Protein AF-A0A6A2XRM3-F1 (afdb_monomer_lite)

Foldseek 3Di:
DCVLVPDQLADADEDLDDQDVVHPVVCVVVCVSHVNYYYPPRVDPPVVCVVCVVPPVSSSVVVLVVQLPDQEAEDADCDPSLLQSLLSCLVPPHRWYAYQPCVQVVVLVVCVVVDDPNVSSVSRVVSRVLRGSDNPSADPDPDPRNNPPPPDPPPPPDPDDPDDDDDDDDPPPVVVVVVVVVVPDDPVPCPPVNCVVVPVVPPDDDDDDDDDDDDDDDDDDDDDDD

Sequence (226 aa):
MLRALGFGSDVHIYVASGEVHGGEESLAPLKALFPNFHSKHTFATNEELAQFSSFSGRMAALDYIVCDESDIFVTNNNGNMARMLAGRGRYFGHKPTIRPNAKKLHKLFMDRNNTTREEFSSNVRTYQIGFTGNRDEAMPGKDEFHENPDCCLCQTEGVETIRNQTSVDHEKKNRMDALQMSYEYDPDWLDVDYLDSIGVYKDLPYRESSMLTKQEQAELEVFSID

pLDDT: mean 70.82, std 26.22, range [23.56, 96.62]

Secondary structure (DSSP, 8-state):
-HHHHT--TTS-EE---SSPTTHHHHHHHHHHH-S-EE-HHHHS-HHHHTTTTT-HHHHHHHHHHHHHHSS-EE-SS--HHHHHHHHHHHHTT---EE---HHHHHHHHHTGGGS-HHHHHHHHHHHTTTSS--TT-------SS-SS--S-TT--S----------SSSTTTHHHHHHHHHTTS-STTS-HHHHHHTTGGGS-----------------------

InterPro domains:
  IPR019378 GDP-fucose protein O-fucosyltransferase [PF10250] (1-91)

Radius of gyration: 23.54 Å; chains: 1; bounding box: 75×56×57 Å

Structure (mmCIF, N/CA/C/O backbone):
data_AF-A0A6A2XRM3-F1
#
_entry.id   AF-A0A6A2XRM3-F1
#
loop_
_atom_site.group_PDB
_atom_site.id
_atom_site.type_symbol
_atom_site.label_atom_id
_atom_site.label_alt_id
_atom_site.label_comp_id
_atom_site.label_asym_id
_atom_site.label_entity_id
_atom_site.label_seq_id
_atom_site.pdbx_PDB_ins_code
_atom_site.Cartn_x
_atom_site.Cartn_y
_atom_site.Cartn_z
_atom_site.occupancy
_atom_site.B_iso_or_equiv
_atom_site.auth_seq_id
_atom_site.auth_comp_id
_atom_site.auth_asym_id
_atom_site.auth_atom_id
_atom_site.pdbx_PDB_model_num
ATOM 1 N N . MET A 1 1 ? -3.127 0.037 12.244 1.00 92.38 1 MET A N 1
ATOM 2 C CA . MET A 1 1 ? -4.239 0.112 11.269 1.00 92.38 1 MET A CA 1
ATOM 3 C C . MET A 1 1 ? -4.511 -1.237 10.611 1.00 92.38 1 MET A C 1
ATOM 5 O O . MET A 1 1 ? -5.567 -1.783 10.873 1.00 92.38 1 MET A O 1
ATOM 9 N N . LEU A 1 2 ? -3.587 -1.814 9.831 1.00 94.56 2 LEU A N 1
ATOM 10 C CA . LEU A 1 2 ? -3.830 -3.064 9.083 1.00 94.56 2 LEU A CA 1
ATOM 11 C C . LEU A 1 2 ? -4.386 -4.209 9.957 1.00 94.56 2 LEU A C 1
ATOM 13 O O . LEU A 1 2 ? -5.428 -4.780 9.658 1.00 94.56 2 LEU A O 1
ATOM 17 N N . ARG A 1 3 ? -3.790 -4.454 11.130 1.00 94.31 3 ARG A N 1
ATOM 18 C CA . ARG A 1 3 ? -4.312 -5.434 12.105 1.00 94.31 3 ARG A CA 1
ATOM 19 C C . ARG A 1 3 ? -5.756 -5.160 12.558 1.00 94.31 3 ARG A C 1
ATOM 21 O O . ARG A 1 3 ? -6.508 -6.095 12.798 1.00 94.31 3 ARG A O 1
ATOM 28 N N . ALA A 1 4 ? -6.150 -3.892 12.675 1.00 94.19 4 ALA A N 1
ATOM 29 C CA . ALA A 1 4 ? -7.512 -3.495 13.045 1.00 94.19 4 ALA A CA 1
ATOM 30 C C . ALA A 1 4 ? -8.513 -3.683 11.890 1.00 94.19 4 ALA A C 1
ATOM 32 O O . ALA A 1 4 ? -9.670 -4.039 12.131 1.00 94.19 4 ALA A O 1
ATOM 33 N N . LEU A 1 5 ? -8.054 -3.518 10.644 1.00 94.44 5 LEU A N 1
ATOM 34 C CA . LEU A 1 5 ? -8.824 -3.840 9.437 1.00 94.44 5 LEU A CA 1
ATOM 35 C C . LEU A 1 5 ? -9.014 -5.353 9.238 1.00 94.44 5 LEU A C 1
ATOM 37 O O . LEU A 1 5 ? -9.883 -5.750 8.476 1.00 94.44 5 LEU A O 1
ATOM 41 N N . GLY A 1 6 ? -8.270 -6.189 9.970 1.00 94.56 6 GLY A N 1
ATOM 42 C CA . GLY A 1 6 ? -8.449 -7.644 9.990 1.00 94.56 6 GLY A CA 1
ATOM 43 C C . GLY A 1 6 ? -7.313 -8.436 9.347 1.00 94.56 6 GLY A C 1
ATOM 44 O O . GLY A 1 6 ? -7.384 -9.659 9.330 1.00 94.56 6 GLY A O 1
ATOM 45 N N . PHE A 1 7 ? -6.252 -7.777 8.871 1.00 95.50 7 PHE A N 1
ATOM 46 C CA . PHE A 1 7 ? -5.114 -8.469 8.264 1.00 95.50 7 PHE A CA 1
ATOM 47 C C . PHE A 1 7 ? -4.371 -9.354 9.275 1.00 95.50 7 PHE A C 1
ATOM 49 O O . PHE A 1 7 ? -3.957 -8.897 10.351 1.00 95.50 7 PHE A O 1
ATOM 56 N N . GLY A 1 8 ? -4.204 -10.627 8.910 1.00 95.69 8 GLY A N 1
ATOM 57 C CA . GLY A 1 8 ? -3.416 -11.626 9.629 1.00 95.69 8 GLY A CA 1
ATOM 58 C C . GLY A 1 8 ? -1.916 -11.318 9.606 1.00 95.69 8 GLY A C 1
ATOM 59 O O . GLY A 1 8 ? -1.461 -10.488 8.828 1.00 95.69 8 GLY A O 1
ATOM 60 N N . SER A 1 9 ? -1.141 -11.936 10.496 1.00 95.44 9 SER A N 1
ATOM 61 C CA . SER A 1 9 ? 0.327 -11.780 10.512 1.00 95.44 9 SER A CA 1
ATOM 62 C C . SER A 1 9 ? 1.013 -12.602 9.415 1.00 95.44 9 SER A C 1
ATOM 64 O O . SER A 1 9 ? 2.173 -12.378 9.106 1.00 95.44 9 SER A O 1
ATOM 66 N N . ASP A 1 10 ? 0.293 -13.564 8.850 1.00 96.19 10 ASP A N 1
ATOM 67 C CA . ASP A 1 10 ? 0.678 -14.413 7.725 1.00 96.19 10 ASP A CA 1
ATOM 68 C C . ASP A 1 10 ? 0.689 -13.670 6.378 1.00 96.19 10 ASP A C 1
ATOM 70 O O . ASP A 1 10 ? 1.323 -14.129 5.430 1.00 96.19 10 ASP A O 1
ATOM 74 N N . VAL A 1 11 ? 0.056 -12.495 6.305 1.00 96.62 11 VAL A N 1
ATOM 75 C CA . VAL A 1 11 ? 0.031 -11.653 5.103 1.00 96.62 11 VAL A CA 1
ATOM 76 C C . VAL A 1 11 ? 1.443 -11.231 4.700 1.00 96.62 11 VAL A C 1
ATOM 78 O O . VAL A 1 11 ? 2.239 -10.789 5.529 1.00 96.62 11 VAL A O 1
ATOM 81 N N . HIS A 1 12 ? 1.721 -11.315 3.400 1.00 96.38 12 HIS A N 1
ATOM 82 C CA . HIS A 1 12 ? 2.941 -10.794 2.801 1.00 96.38 12 HIS A CA 1
ATOM 83 C C . HIS A 1 12 ? 2.801 -9.291 2.556 1.00 96.38 12 HIS A C 1
ATOM 85 O O . HIS A 1 12 ? 1.872 -8.851 1.881 1.00 96.38 12 HIS A O 1
ATOM 91 N N . ILE A 1 13 ? 3.727 -8.499 3.092 1.00 96.06 13 ILE A N 1
ATOM 92 C CA . ILE A 1 13 ? 3.793 -7.056 2.851 1.00 96.06 13 ILE A CA 1
ATOM 93 C C . ILE A 1 13 ? 4.967 -6.774 1.929 1.00 96.06 13 ILE A C 1
ATOM 95 O O . ILE A 1 13 ? 6.107 -7.055 2.284 1.00 96.06 13 ILE A O 1
ATOM 99 N N . TYR A 1 14 ? 4.689 -6.167 0.780 1.00 95.94 14 TYR A N 1
ATOM 100 C CA . TYR A 1 14 ? 5.701 -5.545 -0.062 1.00 95.94 14 TYR A CA 1
ATOM 101 C C . TYR A 1 14 ? 5.700 -4.033 0.155 1.00 95.94 14 TYR A C 1
ATOM 103 O O . TYR A 1 14 ? 4.643 -3.402 0.104 1.00 95.94 14 TYR A O 1
ATOM 111 N N . VAL A 1 15 ? 6.873 -3.440 0.376 1.00 94.19 15 VAL A N 1
ATOM 112 C CA . VAL A 1 15 ? 7.017 -1.985 0.494 1.00 94.19 15 VAL A CA 1
ATOM 113 C C . VAL A 1 15 ? 7.655 -1.409 -0.763 1.00 94.19 15 VAL A C 1
ATOM 115 O O . VAL A 1 15 ? 8.867 -1.480 -0.964 1.00 94.19 15 VAL A O 1
ATOM 118 N N . ALA A 1 16 ? 6.805 -0.780 -1.573 1.00 93.50 16 ALA A N 1
ATOM 119 C CA . ALA A 1 16 ? 7.186 0.091 -2.675 1.00 93.50 16 ALA A CA 1
ATOM 120 C C . ALA A 1 16 ? 7.599 1.462 -2.124 1.00 93.50 16 ALA A C 1
ATOM 122 O O . ALA A 1 16 ? 6.769 2.349 -1.929 1.00 93.50 16 ALA A O 1
ATOM 123 N N . SER A 1 17 ? 8.883 1.630 -1.823 1.00 87.62 17 SER A N 1
ATOM 124 C CA . SER A 1 17 ? 9.429 2.899 -1.341 1.00 87.62 17 SER A CA 1
ATOM 125 C C . SER A 1 17 ? 10.790 3.179 -1.966 1.00 87.62 17 SER A C 1
ATOM 127 O O . SER A 1 17 ? 11.533 2.265 -2.339 1.00 87.62 17 SER A O 1
ATOM 129 N N . GLY A 1 18 ? 11.128 4.465 -2.058 1.00 84.06 18 GLY A N 1
ATOM 130 C CA . GLY A 1 18 ? 12.523 4.894 -2.099 1.00 84.06 18 GLY A CA 1
ATOM 131 C C . GLY A 1 18 ? 13.185 4.689 -0.735 1.00 84.06 18 GLY A C 1
ATOM 132 O O . GLY A 1 18 ? 12.774 3.828 0.048 1.00 84.06 18 GLY A O 1
ATOM 133 N N . GLU A 1 19 ? 14.178 5.514 -0.424 1.00 81.50 19 GLU A N 1
ATOM 134 C CA . GLU A 1 19 ? 14.776 5.525 0.908 1.00 81.50 19 GLU A CA 1
ATOM 135 C C . GLU A 1 19 ? 13.709 5.837 1.968 1.00 81.50 19 GLU A C 1
ATOM 137 O O . GLU A 1 19 ? 12.983 6.831 1.885 1.00 81.50 19 GLU A O 1
ATOM 142 N N . VAL A 1 20 ? 13.557 4.932 2.933 1.00 83.88 20 VAL A N 1
ATOM 143 C CA . VAL A 1 20 ? 12.524 5.047 3.961 1.00 83.88 20 VAL A CA 1
ATOM 144 C C . VAL A 1 20 ? 12.995 6.039 5.013 1.00 83.88 20 VAL A C 1
ATOM 146 O O . VAL A 1 20 ? 14.073 5.890 5.587 1.00 83.88 20 VAL A O 1
ATOM 149 N N . HIS A 1 21 ? 12.171 7.045 5.300 1.00 78.19 21 HIS A N 1
ATOM 150 C CA . HIS A 1 21 ? 12.473 8.011 6.349 1.00 78.19 21 HIS A CA 1
ATOM 151 C C . HIS A 1 21 ? 12.607 7.313 7.715 1.00 78.19 21 HIS A C 1
ATOM 153 O O . HIS A 1 21 ? 11.746 6.523 8.112 1.00 78.19 21 HIS A O 1
ATOM 159 N N . GLY A 1 22 ? 13.700 7.588 8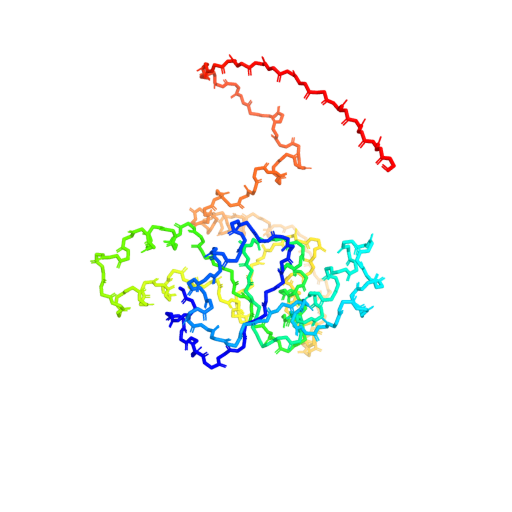.431 1.00 82.69 22 GLY A N 1
ATOM 160 C CA . GLY A 1 22 ? 14.042 6.891 9.679 1.00 82.69 22 GLY A CA 1
ATOM 161 C C . GLY A 1 22 ? 14.581 5.465 9.489 1.00 82.69 22 GLY A C 1
ATOM 162 O O . GLY A 1 22 ? 14.779 4.757 10.473 1.00 82.69 22 GLY A O 1
ATOM 163 N N . GLY A 1 23 ? 14.827 5.047 8.243 1.00 87.94 23 GLY A N 1
ATOM 164 C CA . GLY A 1 23 ? 15.491 3.794 7.901 1.00 87.94 23 GLY A CA 1
ATOM 165 C C . GLY A 1 23 ? 14.774 2.541 8.405 1.00 87.94 23 GLY A C 1
ATOM 166 O O . GLY A 1 23 ? 13.550 2.454 8.453 1.00 87.94 23 GLY A O 1
ATOM 167 N N . GLU A 1 24 ? 15.565 1.541 8.775 1.00 85.81 24 GLU A N 1
ATOM 168 C CA . GLU A 1 24 ? 15.076 0.240 9.242 1.00 85.81 24 GLU A CA 1
ATOM 169 C C . GLU A 1 24 ? 14.359 0.309 10.600 1.00 85.81 24 GLU A C 1
ATOM 171 O O . GLU A 1 24 ? 13.423 -0.454 10.853 1.00 85.81 24 GLU A O 1
ATOM 176 N N . GLU A 1 25 ? 14.741 1.254 11.463 1.00 89.06 25 GLU A N 1
ATOM 177 C CA . GLU A 1 25 ? 14.138 1.413 12.790 1.00 89.06 25 GLU A CA 1
ATOM 178 C C . GLU A 1 25 ? 12.678 1.866 12.709 1.00 89.06 25 GLU A C 1
ATOM 180 O O . GLU A 1 25 ? 11.834 1.369 13.459 1.00 89.06 25 GLU A O 1
ATOM 185 N N . SER A 1 26 ? 12.347 2.747 11.758 1.00 89.00 26 SER A N 1
ATOM 186 C CA . SER A 1 26 ? 10.967 3.212 11.570 1.00 89.00 26 SER A CA 1
ATOM 187 C C . SER A 1 26 ? 10.033 2.093 11.090 1.00 89.00 26 SER A C 1
ATOM 189 O O . SER A 1 26 ? 8.836 2.106 11.390 1.00 89.00 26 SER A O 1
ATOM 191 N N . LEU A 1 27 ? 10.580 1.077 10.413 1.00 89.75 27 LEU A N 1
ATOM 192 C CA . LEU A 1 27 ? 9.846 -0.099 9.945 1.00 89.75 27 LEU A CA 1
ATOM 193 C C . LEU A 1 27 ? 9.797 -1.244 10.960 1.00 89.75 27 LEU A C 1
ATOM 195 O O . LEU A 1 27 ? 8.979 -2.154 10.797 1.00 89.75 27 LEU A O 1
ATOM 199 N N . ALA A 1 28 ? 10.612 -1.215 12.017 1.00 92.31 28 ALA A N 1
ATOM 200 C CA . ALA A 1 28 ? 10.678 -2.296 12.998 1.00 92.31 28 ALA A CA 1
ATOM 201 C C . ALA A 1 28 ? 9.306 -2.657 13.615 1.00 92.31 28 ALA A C 1
ATOM 203 O O . ALA A 1 28 ? 8.979 -3.848 13.661 1.00 92.31 28 ALA A O 1
ATOM 204 N N . PRO A 1 29 ? 8.433 -1.696 14.000 1.00 92.19 29 PRO A N 1
ATOM 205 C CA . PRO A 1 29 ? 7.097 -2.023 14.504 1.00 92.19 29 PRO A CA 1
ATOM 206 C C . PRO A 1 29 ? 6.204 -2.709 13.463 1.00 92.19 29 PRO A C 1
ATOM 208 O O . PRO A 1 29 ? 5.366 -3.539 13.815 1.00 92.19 29 PRO A O 1
ATOM 211 N N . LEU A 1 30 ? 6.372 -2.373 12.180 1.00 91.81 30 LEU A N 1
ATOM 212 C CA . LEU A 1 30 ? 5.610 -2.981 11.092 1.00 91.81 30 LEU A CA 1
ATOM 213 C C . LEU A 1 30 ? 6.074 -4.424 10.846 1.00 91.81 30 LEU A C 1
ATOM 215 O O . LEU A 1 30 ? 5.234 -5.322 10.798 1.00 91.81 30 LEU A O 1
ATOM 219 N N . LYS A 1 31 ? 7.392 -4.658 10.795 1.00 93.88 31 LYS A N 1
ATOM 220 C CA . LYS A 1 31 ? 7.993 -5.998 10.656 1.00 93.88 31 LYS A CA 1
ATOM 221 C C . LYS A 1 31 ? 7.650 -6.919 11.830 1.00 93.88 31 LYS A C 1
ATOM 223 O O . LYS A 1 31 ? 7.395 -8.101 11.630 1.00 93.88 31 LYS A O 1
ATOM 228 N N . ALA A 1 32 ? 7.571 -6.378 13.047 1.00 95.56 32 ALA A N 1
ATOM 229 C CA . ALA A 1 32 ? 7.160 -7.142 14.226 1.00 95.56 32 ALA A CA 1
ATOM 230 C C . ALA A 1 32 ? 5.706 -7.645 14.139 1.00 95.56 32 ALA A C 1
ATOM 232 O O . ALA A 1 32 ? 5.378 -8.696 14.687 1.00 95.56 32 ALA A O 1
ATOM 233 N N . LEU A 1 33 ? 4.824 -6.903 13.459 1.00 94.62 33 LEU A N 1
ATOM 234 C CA . LEU A 1 33 ? 3.424 -7.293 13.258 1.00 94.62 33 LEU A CA 1
ATOM 235 C C . LEU A 1 33 ? 3.222 -8.201 12.036 1.00 94.62 33 LEU A C 1
ATOM 237 O O . LEU A 1 33 ? 2.273 -8.989 12.030 1.00 94.62 33 LEU A O 1
ATOM 241 N N . PHE A 1 34 ? 4.085 -8.074 11.026 1.00 96.31 34 PHE A N 1
ATOM 242 C CA . PHE A 1 34 ? 4.022 -8.789 9.752 1.00 96.31 34 PHE A CA 1
ATOM 243 C C . PHE A 1 34 ? 5.424 -9.300 9.378 1.00 96.31 34 PHE A C 1
ATOM 245 O O . PHE A 1 34 ? 6.181 -8.580 8.724 1.00 96.31 34 PHE A O 1
ATOM 252 N N . PRO A 1 35 ? 5.797 -10.524 9.797 1.00 95.25 35 PRO A N 1
ATOM 253 C CA . PRO A 1 35 ? 7.131 -11.078 9.555 1.00 95.25 35 PRO A CA 1
ATOM 254 C C . PRO A 1 35 ? 7.440 -11.328 8.072 1.00 95.25 35 PRO A C 1
ATOM 256 O O . PRO A 1 35 ? 8.603 -11.286 7.679 1.00 95.25 35 PRO A O 1
ATOM 259 N N . ASN A 1 36 ? 6.420 -11.555 7.238 1.00 96.06 36 ASN A N 1
ATOM 260 C CA . ASN A 1 36 ? 6.567 -11.741 5.792 1.00 96.06 36 ASN A CA 1
ATOM 261 C C . ASN A 1 36 ? 6.715 -10.384 5.082 1.00 96.06 36 ASN A C 1
ATOM 263 O O . ASN A 1 36 ? 5.839 -9.965 4.327 1.00 96.06 36 ASN A O 1
ATOM 267 N N . PHE A 1 37 ? 7.812 -9.684 5.359 1.00 94.12 37 PHE A N 1
ATOM 268 C CA . PHE A 1 37 ? 8.069 -8.328 4.881 1.00 94.12 37 PHE A CA 1
ATOM 269 C C . PHE A 1 37 ? 9.115 -8.310 3.764 1.00 94.12 37 PHE A C 1
ATOM 271 O O . PHE A 1 37 ? 10.232 -8.791 3.948 1.00 94.12 37 PHE A O 1
ATOM 278 N N . HIS A 1 38 ? 8.772 -7.691 2.637 1.00 94.88 38 HIS A N 1
ATOM 279 C CA . HIS A 1 38 ? 9.551 -7.712 1.403 1.00 94.88 38 HIS A CA 1
ATOM 280 C C . HIS A 1 38 ? 9.745 -6.308 0.825 1.00 94.88 38 HIS A C 1
ATOM 282 O O . HIS A 1 38 ? 8.919 -5.410 0.999 1.00 94.88 38 HIS A O 1
ATOM 288 N N . SER A 1 39 ? 10.833 -6.133 0.086 1.00 93.50 39 SER A N 1
ATOM 289 C CA . SER A 1 39 ? 11.115 -4.975 -0.761 1.00 93.50 39 SER A CA 1
ATOM 290 C C . SER A 1 39 ? 11.796 -5.445 -2.048 1.00 93.50 39 SER A C 1
ATOM 292 O O . SER A 1 39 ? 12.181 -6.609 -2.172 1.00 93.50 39 SER A O 1
ATOM 294 N N . LYS A 1 40 ? 11.992 -4.554 -3.024 1.00 92.88 40 LYS A N 1
ATOM 295 C CA . LYS A 1 40 ? 12.744 -4.897 -4.247 1.00 92.88 40 LYS A CA 1
ATOM 296 C C . LYS A 1 40 ? 14.124 -5.492 -3.961 1.00 92.88 40 LYS A C 1
ATOM 298 O O . LYS A 1 40 ? 14.544 -6.399 -4.666 1.00 92.88 40 LYS A O 1
ATOM 303 N N . HIS A 1 41 ? 14.781 -5.050 -2.888 1.00 91.00 41 HIS A N 1
ATOM 304 C CA . HIS A 1 41 ? 16.095 -5.548 -2.473 1.00 91.00 41 HIS A CA 1
ATOM 305 C C . HIS A 1 41 ? 16.053 -6.934 -1.816 1.00 91.00 41 HIS A C 1
ATOM 307 O O . HIS A 1 41 ? 17.090 -7.578 -1.709 1.00 91.00 41 HIS A O 1
ATOM 313 N N . THR A 1 42 ? 14.885 -7.399 -1.357 1.00 91.25 42 THR A N 1
ATOM 314 C CA . THR A 1 42 ? 14.728 -8.769 -0.844 1.00 91.25 42 THR A CA 1
ATOM 315 C C . THR A 1 42 ? 14.261 -9.743 -1.923 1.00 91.25 42 THR A C 1
ATOM 317 O O . THR A 1 42 ? 14.482 -10.940 -1.775 1.00 91.25 42 THR A O 1
ATOM 320 N N . PHE A 1 43 ? 13.605 -9.253 -2.981 1.00 88.38 43 PHE A N 1
ATOM 321 C CA . PHE A 1 43 ? 13.097 -10.086 -4.076 1.00 88.38 43 PHE A CA 1
ATOM 322 C C . PHE A 1 43 ? 14.088 -10.301 -5.219 1.00 88.38 43 PHE A C 1
ATOM 324 O O . PHE A 1 43 ? 14.068 -11.373 -5.818 1.00 88.38 43 PHE A O 1
ATOM 331 N N . ALA A 1 44 ? 14.920 -9.308 -5.527 1.00 91.44 44 ALA A N 1
ATOM 332 C CA . ALA A 1 44 ? 15.878 -9.363 -6.625 1.00 91.44 44 ALA A CA 1
ATOM 333 C C . ALA A 1 44 ? 17.309 -9.239 -6.100 1.00 91.44 44 ALA A C 1
ATOM 335 O O . ALA A 1 44 ? 17.557 -8.583 -5.082 1.00 91.44 44 ALA A O 1
ATOM 336 N N . THR A 1 45 ? 18.262 -9.853 -6.800 1.00 93.88 45 THR A N 1
ATOM 337 C CA . THR A 1 45 ? 19.675 -9.715 -6.440 1.00 93.88 45 THR A CA 1
ATOM 338 C C . THR A 1 45 ? 20.203 -8.331 -6.813 1.00 93.88 45 THR A C 1
ATOM 340 O O . THR A 1 45 ? 19.637 -7.611 -7.643 1.00 93.88 45 THR A O 1
ATOM 343 N N . ASN A 1 46 ? 21.331 -7.940 -6.217 1.00 92.88 46 ASN A N 1
ATOM 344 C CA . ASN A 1 46 ? 21.966 -6.667 -6.555 1.00 92.88 46 ASN A CA 1
ATOM 345 C C . ASN A 1 46 ? 22.378 -6.610 -8.035 1.00 92.88 46 ASN A C 1
ATOM 347 O O . ASN A 1 46 ? 22.306 -5.541 -8.637 1.00 92.88 46 ASN A O 1
ATOM 351 N N . GLU A 1 47 ? 22.762 -7.740 -8.637 1.00 94.62 47 GLU A N 1
ATOM 352 C CA . GLU A 1 47 ? 23.104 -7.823 -10.061 1.00 94.62 47 GLU A CA 1
ATOM 353 C C . GLU A 1 47 ? 21.883 -7.598 -10.965 1.00 94.62 47 GLU A C 1
ATOM 355 O O . GLU A 1 47 ? 21.992 -6.919 -11.988 1.00 94.62 47 GLU A O 1
ATOM 360 N N . GLU A 1 48 ? 20.715 -8.122 -10.585 1.00 93.88 48 GLU A N 1
ATOM 361 C CA . GLU A 1 48 ? 19.458 -7.904 -11.310 1.00 93.88 48 GLU A CA 1
ATOM 362 C C . GLU A 1 48 ? 19.007 -6.441 -11.208 1.00 93.88 48 GLU A C 1
ATOM 364 O O . GLU A 1 48 ? 18.631 -5.822 -12.207 1.00 93.88 48 GLU A O 1
ATOM 369 N N . LEU A 1 49 ? 19.112 -5.849 -10.013 1.00 93.81 49 LEU A N 1
ATOM 370 C CA . LEU A 1 49 ? 18.744 -4.451 -9.774 1.00 93.81 49 LEU A CA 1
ATOM 371 C C . LEU A 1 49 ? 19.726 -3.449 -10.397 1.00 93.81 49 LEU A C 1
ATOM 373 O O . LEU A 1 49 ? 19.325 -2.331 -10.733 1.00 93.81 49 LEU A O 1
ATOM 377 N N . ALA A 1 50 ? 20.992 -3.828 -10.598 1.00 93.81 50 ALA A N 1
ATOM 378 C CA . ALA A 1 50 ? 22.018 -2.952 -11.165 1.00 93.81 50 ALA A CA 1
ATOM 379 C C . ALA A 1 50 ? 21.651 -2.417 -12.560 1.00 93.81 50 ALA A C 1
ATOM 381 O O . ALA A 1 50 ? 22.058 -1.317 -12.924 1.00 93.81 50 ALA A O 1
ATOM 382 N N . GLN A 1 51 ? 20.838 -3.149 -13.327 1.00 92.81 51 GLN A N 1
ATOM 383 C CA . GLN A 1 51 ? 20.383 -2.721 -14.657 1.00 92.81 51 GLN A CA 1
ATOM 384 C C . GLN A 1 51 ? 19.387 -1.547 -14.608 1.00 92.81 51 GLN A C 1
ATOM 386 O O . GLN A 1 51 ? 19.207 -0.825 -15.596 1.00 92.81 51 GLN A O 1
ATOM 391 N N . PHE A 1 52 ? 18.733 -1.349 -13.463 1.00 92.19 52 PHE A N 1
ATOM 392 C CA . PHE A 1 52 ? 17.693 -0.341 -13.261 1.00 92.19 52 PHE A CA 1
ATOM 393 C C . PHE A 1 52 ? 18.137 0.792 -12.333 1.00 92.19 52 PHE A C 1
ATOM 395 O O . PHE A 1 52 ? 17.559 1.876 -12.397 1.00 92.19 52 PHE A O 1
ATOM 402 N N . SER A 1 53 ? 19.175 0.577 -11.518 1.00 88.31 53 SER A N 1
ATOM 403 C CA . SER A 1 53 ? 19.614 1.485 -10.448 1.00 88.31 53 SER A CA 1
ATOM 404 C C . SER A 1 53 ? 19.956 2.903 -10.919 1.00 88.31 53 SER A C 1
ATOM 406 O O . SER A 1 53 ? 19.712 3.860 -10.189 1.00 88.31 53 SER A O 1
ATOM 408 N N . SER A 1 54 ? 20.445 3.066 -12.154 1.00 92.50 54 SER A N 1
ATOM 409 C CA . SER A 1 54 ? 20.746 4.385 -12.734 1.00 92.50 54 SER A CA 1
ATOM 410 C C . SER A 1 54 ? 19.501 5.205 -13.099 1.00 92.50 54 SER A C 1
ATOM 412 O O . SER A 1 54 ? 19.622 6.382 -13.427 1.00 92.50 54 SER A O 1
ATOM 414 N N . PHE A 1 55 ? 18.306 4.605 -13.073 1.00 92.19 55 PHE A N 1
ATOM 415 C CA . PHE A 1 55 ? 17.062 5.247 -13.489 1.00 92.19 55 PHE A CA 1
ATOM 416 C C . PHE A 1 55 ? 15.970 5.041 -12.437 1.00 92.19 55 PHE A C 1
ATOM 418 O O . PHE A 1 55 ? 15.310 4.001 -12.395 1.00 92.19 55 PHE A O 1
ATOM 425 N N . SER A 1 56 ? 15.704 6.079 -11.643 1.00 90.44 56 SER A N 1
ATOM 426 C CA . SER A 1 56 ? 14.664 6.064 -10.601 1.00 90.44 56 SER A CA 1
ATOM 427 C C . SER A 1 56 ? 13.290 5.636 -11.130 1.00 90.44 56 SER A C 1
ATOM 429 O O . SER A 1 56 ? 12.610 4.837 -10.494 1.00 90.44 56 SER A O 1
ATOM 431 N N . GLY A 1 57 ? 12.912 6.082 -12.333 1.00 92.38 57 GLY A N 1
ATOM 432 C CA . GLY A 1 57 ? 11.659 5.680 -12.978 1.00 92.38 57 GLY A CA 1
ATOM 433 C C . GLY A 1 57 ? 11.586 4.186 -13.314 1.00 92.38 57 GLY A C 1
ATOM 434 O O . GLY A 1 57 ? 10.518 3.592 -13.207 1.00 92.38 57 GLY A O 1
ATOM 435 N N . ARG A 1 58 ? 12.711 3.543 -13.664 1.00 93.81 58 ARG A N 1
ATOM 436 C CA . ARG A 1 58 ? 12.744 2.091 -13.915 1.00 93.81 58 ARG A CA 1
ATOM 437 C C . ARG A 1 58 ? 12.669 1.301 -12.614 1.00 93.81 58 ARG A C 1
ATOM 439 O O . ARG A 1 58 ? 11.957 0.307 -12.555 1.00 93.81 58 ARG A O 1
ATOM 446 N N . MET A 1 59 ? 13.334 1.782 -11.564 1.00 93.62 59 MET A N 1
ATOM 447 C CA . MET A 1 59 ? 13.190 1.220 -10.219 1.00 93.62 59 MET A CA 1
ATOM 448 C C . MET A 1 59 ? 11.741 1.317 -9.723 1.00 93.62 59 MET A C 1
ATOM 450 O O . MET A 1 59 ? 11.205 0.342 -9.207 1.00 93.62 59 MET A O 1
ATOM 454 N N . ALA A 1 60 ? 11.080 2.454 -9.951 1.00 93.50 60 ALA A N 1
ATOM 455 C CA . ALA A 1 60 ? 9.667 2.636 -9.625 1.00 93.50 60 ALA A CA 1
ATOM 456 C C . ALA A 1 60 ? 8.737 1.766 -10.491 1.00 93.50 60 ALA A C 1
ATOM 458 O O . ALA A 1 60 ? 7.681 1.348 -10.027 1.00 93.50 60 ALA A O 1
ATOM 459 N N . ALA A 1 61 ? 9.120 1.451 -11.732 1.00 94.56 61 ALA A N 1
ATOM 460 C CA . ALA A 1 61 ? 8.358 0.530 -12.573 1.00 94.56 61 ALA A CA 1
ATOM 461 C C . ALA A 1 61 ? 8.359 -0.904 -12.012 1.00 94.56 61 ALA A C 1
ATOM 463 O O . ALA A 1 61 ? 7.337 -1.581 -12.099 1.00 94.56 61 ALA A O 1
ATOM 464 N N . LEU A 1 62 ? 9.457 -1.352 -11.388 1.00 94.81 62 LEU A N 1
ATOM 465 C CA . LEU A 1 62 ? 9.481 -2.634 -10.670 1.00 94.81 62 LEU A CA 1
ATOM 466 C C . LEU A 1 62 ? 8.494 -2.624 -9.499 1.00 94.81 62 LEU A C 1
ATOM 468 O O . LEU A 1 62 ? 7.693 -3.545 -9.360 1.00 94.81 62 LEU A O 1
ATOM 472 N N . ASP A 1 63 ? 8.509 -1.549 -8.705 1.00 95.44 63 ASP A N 1
ATOM 473 C CA . ASP A 1 63 ? 7.558 -1.356 -7.608 1.00 95.44 63 ASP A CA 1
ATOM 474 C C . ASP A 1 63 ? 6.103 -1.371 -8.114 1.00 95.44 63 ASP A C 1
ATOM 476 O O . ASP A 1 63 ? 5.243 -2.016 -7.515 1.00 95.44 63 ASP A O 1
ATOM 480 N N . TYR A 1 64 ? 5.832 -0.719 -9.250 1.00 95.31 64 TYR A N 1
ATOM 481 C CA . TYR A 1 64 ? 4.516 -0.714 -9.888 1.00 95.31 64 TYR A CA 1
ATOM 482 C C . TYR A 1 64 ? 4.034 -2.113 -10.263 1.00 95.31 64 TYR A C 1
ATOM 484 O O . TYR A 1 64 ? 2.893 -2.447 -9.959 1.00 95.31 64 TYR A O 1
ATOM 492 N N . ILE A 1 65 ? 4.886 -2.931 -10.888 1.00 95.31 65 ILE A N 1
ATOM 493 C CA . ILE A 1 65 ? 4.520 -4.291 -11.310 1.00 95.31 65 ILE A CA 1
ATOM 494 C C . ILE A 1 65 ? 4.119 -5.139 -10.098 1.00 95.31 65 ILE A C 1
ATOM 496 O O . ILE A 1 65 ? 3.082 -5.796 -10.123 1.00 95.31 65 ILE A O 1
ATOM 500 N N . VAL A 1 66 ? 4.898 -5.090 -9.014 1.00 95.69 66 VAL A N 1
ATOM 501 C CA . VAL A 1 66 ? 4.589 -5.862 -7.799 1.00 95.69 66 VAL A CA 1
ATOM 502 C C . VAL A 1 66 ? 3.294 -5.374 -7.148 1.00 95.69 66 VAL A C 1
ATOM 504 O O . VAL A 1 66 ? 2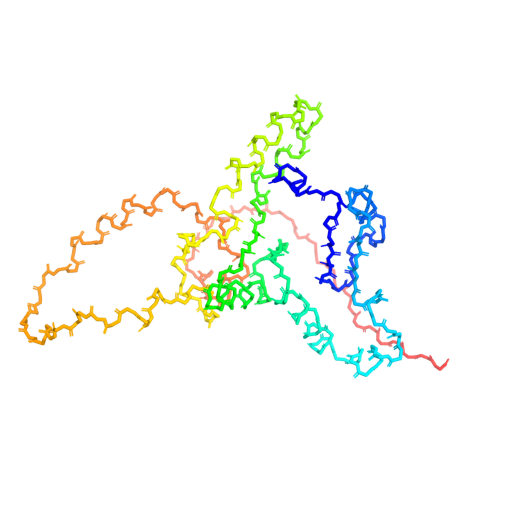.467 -6.183 -6.729 1.00 95.69 66 VAL A O 1
ATOM 507 N N . CYS A 1 67 ? 3.085 -4.058 -7.076 1.00 95.19 67 CYS A N 1
ATOM 508 C CA . CYS A 1 67 ? 1.856 -3.500 -6.522 1.00 95.19 67 CYS A CA 1
ATOM 509 C C . CYS A 1 67 ? 0.628 -3.791 -7.390 1.00 95.19 67 CYS A C 1
ATOM 511 O O . CYS A 1 67 ? -0.447 -4.017 -6.839 1.00 95.19 67 CYS A O 1
ATOM 513 N N . ASP A 1 68 ? 0.767 -3.822 -8.713 1.00 94.62 68 ASP A N 1
ATOM 514 C CA . ASP A 1 68 ? -0.328 -4.185 -9.609 1.00 94.62 68 ASP A CA 1
ATOM 515 C C . ASP A 1 68 ? -0.753 -5.641 -9.413 1.00 94.62 68 ASP A C 1
ATOM 517 O O . ASP A 1 68 ? -1.944 -5.927 -9.355 1.00 94.62 68 ASP A O 1
ATOM 521 N N . GLU A 1 69 ? 0.197 -6.560 -9.254 1.00 94.31 69 GLU A N 1
ATOM 522 C CA . GLU A 1 69 ? -0.088 -7.988 -9.064 1.00 94.31 69 GLU A CA 1
ATOM 523 C C . GLU A 1 69 ? -0.522 -8.356 -7.636 1.00 94.31 69 GLU A C 1
ATOM 525 O O . GLU A 1 69 ? -0.962 -9.477 -7.390 1.00 94.31 69 GLU A O 1
ATOM 530 N N . SER A 1 70 ? -0.450 -7.416 -6.692 1.00 94.62 70 SER A N 1
ATOM 531 C CA . SER A 1 70 ? -0.933 -7.613 -5.324 1.00 94.62 70 SER A CA 1
ATOM 532 C C . SER A 1 70 ? -2.464 -7.684 -5.222 1.00 94.62 70 SER A C 1
ATOM 534 O O . SER A 1 70 ? -3.193 -7.099 -6.024 1.00 94.62 70 SER A O 1
ATOM 536 N N . ASP A 1 71 ? -2.967 -8.375 -4.194 1.00 93.88 71 ASP A N 1
ATOM 537 C CA . ASP A 1 71 ? -4.406 -8.443 -3.904 1.00 93.88 71 ASP A CA 1
ATOM 538 C C . ASP A 1 71 ? -4.981 -7.091 -3.452 1.00 93.88 71 ASP A C 1
ATOM 540 O O . ASP A 1 71 ? -6.114 -6.738 -3.788 1.00 93.88 71 ASP A O 1
ATOM 544 N N . ILE A 1 72 ? -4.219 -6.348 -2.642 1.00 94.12 72 ILE A N 1
ATOM 545 C CA . ILE A 1 72 ? -4.633 -5.082 -2.032 1.00 94.12 72 ILE A CA 1
ATOM 546 C C . ILE A 1 72 ? -3.450 -4.126 -2.032 1.00 94.12 72 ILE A C 1
ATOM 548 O O . ILE A 1 72 ? -2.390 -4.427 -1.480 1.00 94.12 72 ILE A O 1
ATOM 552 N N . PHE A 1 73 ? -3.676 -2.927 -2.561 1.00 95.25 73 PHE A N 1
ATOM 553 C CA . PHE A 1 73 ? -2.699 -1.851 -2.525 1.00 95.25 73 PHE A CA 1
ATOM 554 C C . PHE A 1 73 ? -3.001 -0.881 -1.375 1.00 95.25 73 PHE A C 1
ATOM 556 O O . PHE A 1 73 ? -4.152 -0.511 -1.145 1.00 95.25 73 PHE A O 1
ATOM 563 N N . VAL A 1 74 ? -1.974 -0.448 -0.641 1.00 95.00 74 VAL A N 1
ATOM 564 C CA . VAL A 1 74 ? -2.094 0.567 0.418 1.00 95.00 74 VAL A CA 1
ATOM 565 C C . VAL A 1 74 ? -1.142 1.702 0.095 1.00 95.00 74 VAL A C 1
ATOM 567 O O . VAL A 1 74 ? 0.054 1.474 -0.059 1.00 95.00 74 VAL A O 1
ATOM 570 N N . THR A 1 75 ? -1.656 2.925 0.031 1.00 92.19 75 THR A N 1
ATOM 571 C CA . THR A 1 75 ? -0.830 4.098 -0.275 1.00 92.19 75 THR A CA 1
ATOM 572 C C . THR A 1 75 ? -0.588 4.971 0.954 1.00 92.19 75 THR A C 1
ATOM 574 O O . THR A 1 75 ? -1.404 5.000 1.873 1.00 92.19 75 THR A O 1
ATOM 577 N N . ASN A 1 76 ? 0.532 5.696 0.983 1.00 86.88 76 ASN A N 1
ATOM 578 C CA . ASN A 1 76 ? 0.813 6.708 2.007 1.00 86.88 76 ASN A CA 1
ATOM 579 C C . ASN A 1 76 ? 0.312 8.112 1.612 1.00 86.88 76 ASN A C 1
ATOM 581 O O . ASN A 1 76 ? 0.032 8.925 2.489 1.00 86.88 76 ASN A O 1
ATOM 585 N N . ASN A 1 77 ? 0.188 8.387 0.313 1.00 82.62 77 ASN A N 1
ATOM 586 C CA . ASN A 1 77 ? -0.227 9.658 -0.272 1.00 82.62 77 ASN A CA 1
ATOM 587 C C . ASN A 1 77 ? -1.098 9.413 -1.519 1.00 82.62 77 ASN A C 1
ATOM 589 O O . ASN A 1 77 ? -1.307 8.271 -1.926 1.00 82.62 77 ASN A O 1
ATOM 593 N N . ASN A 1 78 ? -1.624 10.467 -2.142 1.00 80.75 78 ASN A N 1
ATOM 594 C CA . ASN A 1 78 ? -2.387 10.336 -3.389 1.00 80.75 78 ASN A CA 1
ATOM 595 C C . ASN A 1 78 ? -1.540 10.664 -4.635 1.00 80.75 78 ASN A C 1
ATOM 597 O O . ASN A 1 78 ? -1.987 11.386 -5.521 1.00 80.75 78 ASN A O 1
ATOM 601 N N . GLY A 1 79 ? -0.296 10.173 -4.686 1.00 86.50 79 GLY A N 1
ATOM 602 C CA . GLY A 1 79 ? 0.615 10.405 -5.812 1.00 86.50 79 GLY A CA 1
ATOM 603 C C . GLY A 1 79 ? 0.293 9.570 -7.061 1.00 86.50 79 GLY A C 1
ATOM 604 O O . GLY A 1 79 ? -0.536 8.663 -7.027 1.00 86.50 79 GLY A O 1
ATOM 605 N N . ASN A 1 80 ? 1.005 9.824 -8.167 1.00 88.44 80 ASN A N 1
ATOM 606 C CA . ASN A 1 80 ? 0.744 9.210 -9.484 1.00 88.44 80 ASN A CA 1
ATOM 607 C C . ASN A 1 80 ? 0.635 7.678 -9.461 1.00 88.44 80 ASN A C 1
ATOM 609 O O . ASN A 1 80 ? -0.261 7.118 -10.084 1.00 88.44 80 ASN A O 1
ATOM 613 N N . MET A 1 81 ? 1.501 6.990 -8.712 1.00 89.31 81 MET A N 1
ATOM 614 C CA . MET A 1 81 ? 1.448 5.529 -8.592 1.00 89.31 81 MET A CA 1
ATOM 615 C C . MET A 1 81 ? 0.130 5.052 -7.969 1.00 89.31 81 MET A C 1
ATOM 617 O O . MET A 1 81 ? -0.484 4.118 -8.481 1.00 89.31 81 MET A O 1
ATOM 621 N N . ALA A 1 82 ? -0.340 5.722 -6.913 1.00 90.38 82 ALA A N 1
ATOM 622 C CA . ALA A 1 82 ? -1.605 5.391 -6.270 1.00 90.38 82 ALA A CA 1
ATOM 623 C C . ALA A 1 82 ? -2.789 5.614 -7.210 1.00 90.38 82 ALA A C 1
ATOM 625 O O . ALA A 1 82 ? -3.671 4.763 -7.298 1.00 90.38 82 ALA A O 1
ATOM 626 N N . ARG A 1 83 ? -2.758 6.716 -7.964 1.00 87.44 83 ARG A N 1
ATOM 627 C CA . ARG A 1 83 ? -3.772 7.061 -8.963 1.00 87.44 83 ARG A CA 1
ATOM 628 C C . ARG A 1 83 ? -3.850 6.001 -10.071 1.00 87.44 83 ARG A C 1
ATOM 630 O O . ARG A 1 83 ? -4.920 5.472 -10.377 1.00 87.44 83 ARG A O 1
ATOM 637 N N . MET A 1 84 ? -2.695 5.624 -10.624 1.00 89.19 84 MET A N 1
ATOM 638 C CA . MET A 1 84 ? -2.588 4.604 -11.671 1.00 89.19 84 MET A CA 1
ATOM 639 C C . MET A 1 84 ? -3.050 3.222 -11.194 1.00 89.19 84 MET A C 1
ATOM 641 O O . MET A 1 84 ? -3.791 2.552 -11.912 1.00 89.19 84 MET A O 1
ATOM 645 N N . LEU A 1 85 ? -2.631 2.792 -10.000 1.00 91.44 85 LEU A N 1
ATOM 646 C CA . LEU A 1 85 ? -3.021 1.496 -9.434 1.00 91.44 85 LEU A CA 1
ATOM 647 C C . LEU A 1 85 ? -4.501 1.457 -9.054 1.00 91.44 85 LEU A C 1
ATOM 649 O O . LEU A 1 85 ? -5.158 0.453 -9.308 1.00 91.44 85 LEU A O 1
ATOM 653 N N . ALA A 1 86 ? -5.055 2.552 -8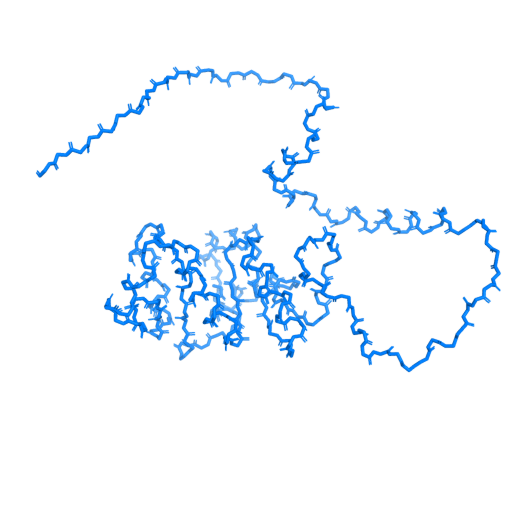.526 1.00 88.75 86 ALA A N 1
ATOM 654 C CA . ALA A 1 86 ? -6.479 2.639 -8.223 1.00 88.75 86 ALA A CA 1
ATOM 655 C C . ALA A 1 86 ? -7.333 2.522 -9.497 1.00 88.75 86 ALA A C 1
ATOM 657 O O . ALA A 1 86 ? -8.282 1.737 -9.533 1.00 88.75 86 ALA A O 1
ATOM 658 N N . GLY A 1 87 ? -6.973 3.251 -10.559 1.00 86.38 87 GLY A N 1
ATOM 659 C CA . GLY A 1 87 ? -7.664 3.167 -11.849 1.00 86.38 87 GLY A CA 1
ATOM 660 C C . GLY A 1 87 ? -7.557 1.781 -12.480 1.00 86.38 87 GLY A C 1
ATOM 661 O O . GLY A 1 87 ? -8.564 1.171 -12.850 1.00 86.38 87 GLY A O 1
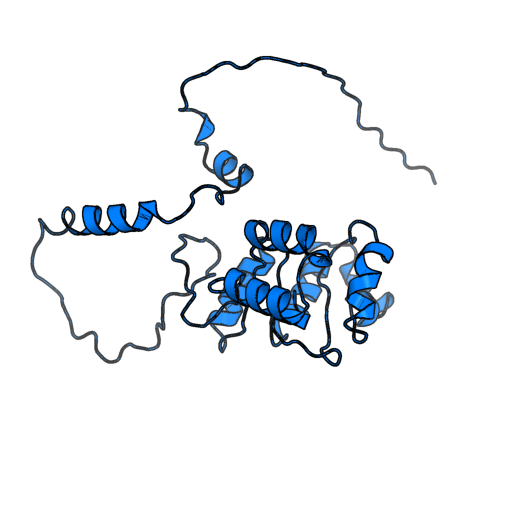ATOM 662 N N . ARG A 1 88 ? -6.337 1.235 -12.531 1.00 88.19 88 ARG A N 1
ATOM 663 C CA . ARG A 1 88 ? -6.075 -0.101 -13.074 1.00 88.19 88 ARG A CA 1
ATOM 664 C C . ARG A 1 88 ? -6.795 -1.194 -12.289 1.00 88.19 88 ARG A C 1
ATOM 666 O O . ARG A 1 88 ? -7.439 -2.046 -12.897 1.00 88.19 88 ARG A O 1
ATOM 673 N N . GLY A 1 89 ? -6.744 -1.127 -10.961 1.00 87.88 89 GLY A N 1
ATOM 674 C CA . GLY A 1 89 ? -7.436 -2.038 -10.060 1.00 87.88 89 GLY A CA 1
ATOM 675 C C . GLY A 1 89 ? -8.946 -2.006 -10.265 1.00 87.88 89 GLY A C 1
ATOM 676 O O . GLY A 1 89 ? -9.563 -3.065 -10.302 1.00 87.88 89 GLY A O 1
ATOM 677 N N . ARG A 1 90 ? -9.554 -0.829 -10.471 1.00 83.81 90 ARG A N 1
ATOM 678 C CA . ARG A 1 90 ? -10.987 -0.715 -10.795 1.00 83.81 90 ARG A CA 1
ATOM 679 C C . ARG A 1 90 ? -11.330 -1.300 -12.167 1.00 83.81 90 ARG A C 1
ATOM 681 O O . ARG A 1 90 ? -12.357 -1.963 -12.286 1.00 83.81 90 ARG A O 1
ATOM 688 N N . TYR A 1 91 ? -10.479 -1.092 -13.171 1.00 82.81 91 TYR A N 1
ATOM 689 C CA . TYR A 1 91 ? -10.729 -1.544 -14.542 1.00 82.81 91 TYR A CA 1
ATOM 690 C C . TYR A 1 91 ? -10.541 -3.063 -14.727 1.00 82.81 91 TYR A C 1
ATOM 692 O O . TYR A 1 91 ? -11.390 -3.725 -15.321 1.00 82.81 91 TYR A O 1
ATOM 700 N N . PHE A 1 92 ? -9.460 -3.643 -14.195 1.00 83.25 92 PHE A N 1
ATOM 701 C CA . PHE A 1 92 ? -9.091 -5.053 -14.394 1.00 83.25 92 PHE A CA 1
ATOM 702 C C . PHE A 1 92 ? -9.449 -5.933 -13.184 1.00 83.25 92 PHE A C 1
ATOM 704 O O . PHE A 1 92 ? -8.581 -6.521 -12.545 1.00 83.25 92 PHE A O 1
ATOM 711 N N . GLY A 1 93 ? -10.744 -6.054 -12.876 1.00 79.06 93 GLY A N 1
ATOM 712 C CA . GLY A 1 93 ? -11.233 -7.072 -11.931 1.00 79.06 93 GLY A CA 1
ATOM 713 C C . GLY A 1 93 ? -11.369 -6.643 -10.467 1.00 79.06 93 GLY A C 1
ATOM 714 O O . GLY A 1 93 ? -11.513 -7.506 -9.609 1.00 79.06 93 GLY A O 1
ATOM 715 N N . HIS A 1 94 ? -11.413 -5.338 -10.191 1.00 85.31 94 HIS A N 1
ATOM 716 C CA . HIS A 1 94 ? -11.539 -4.740 -8.857 1.00 85.31 94 HIS A CA 1
ATOM 717 C C . HIS A 1 94 ? -10.512 -5.241 -7.829 1.00 85.31 94 HIS A C 1
ATOM 719 O O . HIS A 1 94 ? -10.771 -6.179 -7.077 1.00 85.31 94 HIS A O 1
ATOM 725 N N . LYS A 1 95 ? -9.390 -4.526 -7.737 1.00 89.69 95 LYS A N 1
ATOM 726 C CA . LYS A 1 95 ? -8.399 -4.658 -6.660 1.00 89.69 95 LYS A CA 1
ATOM 727 C C . LYS A 1 95 ? -8.547 -3.493 -5.669 1.00 89.69 95 LYS A C 1
ATOM 729 O O . LYS A 1 95 ? -8.416 -2.338 -6.093 1.00 89.69 95 LYS A O 1
ATOM 734 N N . PRO A 1 96 ? -8.845 -3.744 -4.380 1.00 90.25 96 PRO A N 1
ATOM 735 C CA . PRO A 1 96 ? -9.012 -2.679 -3.397 1.00 90.25 96 PRO A CA 1
ATOM 736 C C . PRO A 1 96 ? -7.740 -1.844 -3.224 1.00 90.25 96 PRO A C 1
ATOM 738 O O . PRO A 1 96 ? -6.634 -2.372 -3.102 1.00 90.25 96 PRO A O 1
ATOM 741 N N . THR A 1 97 ? -7.911 -0.523 -3.172 1.00 91.75 97 THR A N 1
ATOM 742 C CA . THR A 1 97 ? -6.842 0.426 -2.841 1.00 91.75 97 THR A CA 1
ATOM 743 C C . THR A 1 97 ? -7.191 1.164 -1.553 1.00 91.75 97 THR A C 1
ATOM 745 O O . THR A 1 97 ? -8.068 2.031 -1.541 1.00 91.75 97 THR A O 1
ATOM 748 N N . ILE A 1 98 ? -6.481 0.843 -0.472 1.00 93.31 98 ILE A N 1
ATOM 749 C CA . ILE A 1 98 ? -6.659 1.460 0.840 1.00 93.31 98 ILE A CA 1
ATOM 750 C C . ILE A 1 98 ? -5.878 2.775 0.894 1.00 93.31 98 ILE A C 1
ATOM 752 O O . ILE A 1 98 ? -4.652 2.808 0.764 1.00 93.31 98 ILE A O 1
ATOM 756 N N . ARG A 1 99 ? -6.597 3.862 1.163 1.00 91.75 99 ARG A N 1
ATOM 757 C CA . ARG A 1 99 ? -6.057 5.204 1.397 1.00 91.75 99 ARG A CA 1
ATOM 758 C C . ARG A 1 99 ? -6.258 5.564 2.872 1.00 91.75 99 ARG A C 1
ATOM 760 O O . ARG A 1 99 ? -7.382 5.824 3.273 1.00 91.75 99 ARG A O 1
ATOM 767 N N . PRO A 1 100 ? -5.234 5.548 3.737 1.00 92.69 100 PRO A N 1
ATOM 768 C CA . PRO A 1 100 ? -5.397 5.899 5.147 1.00 92.69 100 PRO A CA 1
ATOM 769 C C . PRO A 1 100 ? -6.017 7.294 5.322 1.00 92.69 100 PRO A C 1
ATOM 771 O O . PRO A 1 100 ? -5.484 8.276 4.811 1.00 92.69 100 PRO A O 1
ATOM 774 N N . ASN A 1 101 ? -7.105 7.409 6.089 1.00 92.31 101 ASN A N 1
ATOM 775 C CA . ASN A 1 101 ? -7.672 8.695 6.489 1.00 92.31 101 ASN A CA 1
ATOM 776 C C . ASN A 1 101 ? -6.770 9.337 7.551 1.00 92.31 101 ASN A C 1
ATOM 778 O O . ASN A 1 101 ? -7.038 9.265 8.754 1.00 92.31 101 ASN A O 1
ATOM 782 N N . ALA A 1 102 ? -5.659 9.923 7.100 1.00 89.69 102 ALA A N 1
ATOM 783 C CA . ALA A 1 102 ? -4.583 10.390 7.966 1.00 89.69 102 ALA A CA 1
ATOM 784 C C . ALA A 1 102 ? -5.081 11.359 9.050 1.00 89.69 102 ALA A C 1
ATOM 786 O O . ALA A 1 102 ? -4.712 11.201 10.212 1.00 89.69 102 ALA A O 1
ATOM 787 N N . LYS A 1 103 ? -5.992 12.289 8.714 1.00 89.19 103 LYS A N 1
ATOM 788 C CA . LYS A 1 103 ? -6.550 13.270 9.666 1.00 89.19 103 LYS A CA 1
ATOM 789 C C . LYS A 1 103 ? -7.265 12.596 10.845 1.00 89.19 103 LYS A C 1
ATOM 791 O O . LYS A 1 103 ? -7.006 12.940 12.000 1.00 89.19 103 LYS A O 1
ATOM 796 N N . LYS A 1 104 ? -8.159 11.634 10.578 1.00 92.75 104 LYS A N 1
ATOM 797 C CA . LYS A 1 104 ? -8.919 10.942 11.638 1.00 92.75 104 LYS A CA 1
ATOM 798 C C . LYS A 1 104 ? -8.068 9.902 12.366 1.00 92.75 104 LYS A C 1
ATOM 800 O O . LYS A 1 104 ? -8.127 9.802 13.592 1.00 92.75 104 LYS A O 1
ATOM 805 N N . LEU A 1 105 ? -7.243 9.162 11.626 1.00 93.38 105 LEU A N 1
ATOM 806 C CA . LEU A 1 105 ? -6.377 8.132 12.191 1.00 93.38 105 LEU A CA 1
ATOM 807 C C . LEU A 1 105 ? -5.289 8.720 13.090 1.00 93.38 105 LEU A C 1
ATOM 809 O O . LEU A 1 105 ? -5.018 8.139 14.134 1.00 93.38 105 LEU A O 1
ATOM 813 N N . HIS A 1 106 ? -4.700 9.866 12.739 1.00 92.44 106 HIS A N 1
ATOM 814 C CA . HIS A 1 106 ? -3.656 10.505 13.544 1.00 92.44 106 HIS A CA 1
ATOM 815 C C . HIS A 1 106 ? -4.111 10.731 14.992 1.00 92.44 106 HIS A C 1
ATOM 817 O O . HIS A 1 106 ? -3.435 10.302 15.925 1.00 92.44 106 HIS A O 1
ATOM 823 N N . LYS A 1 107 ? -5.299 11.323 15.179 1.00 92.06 107 LYS A N 1
ATOM 824 C CA . LYS A 1 107 ? -5.886 11.540 16.513 1.00 92.06 107 LYS A CA 1
ATOM 825 C C . LYS A 1 107 ? -6.081 10.216 17.257 1.00 92.06 107 LYS A C 1
ATOM 827 O O . LYS A 1 107 ? -5.654 10.078 18.395 1.00 92.06 107 LYS A O 1
ATOM 832 N N . LEU A 1 108 ? -6.625 9.208 16.572 1.00 93.38 108 LEU A N 1
ATOM 833 C CA . LEU A 1 108 ? -6.840 7.879 17.148 1.00 93.38 108 LEU A CA 1
ATOM 834 C C . LEU A 1 108 ? -5.534 7.189 17.582 1.00 93.38 108 LEU A C 1
ATOM 836 O O . LEU A 1 108 ? -5.521 6.461 18.571 1.00 93.38 108 LEU A O 1
ATOM 840 N N . PHE A 1 109 ? -4.438 7.390 16.847 1.00 91.81 109 PHE A N 1
ATOM 841 C CA . PHE A 1 109 ? -3.135 6.826 17.200 1.00 91.81 109 PHE A CA 1
ATOM 842 C C . PHE A 1 109 ? -2.495 7.514 18.407 1.00 91.81 109 PHE A C 1
ATOM 844 O O . PHE A 1 109 ? -1.858 6.823 19.201 1.00 91.81 109 PHE A O 1
ATOM 851 N N . MET A 1 110 ? -2.689 8.827 18.571 1.00 91.69 110 MET A N 1
ATOM 852 C CA . MET A 1 110 ? -2.230 9.554 19.762 1.00 91.69 110 MET A CA 1
ATOM 853 C C . MET A 1 110 ? -2.935 9.052 21.031 1.00 91.69 110 MET A C 1
ATOM 855 O O . MET A 1 110 ? -2.287 8.838 22.053 1.00 91.69 110 MET A O 1
ATOM 859 N N . ASP A 1 111 ? -4.230 8.745 20.933 1.00 90.38 111 ASP A N 1
ATOM 860 C CA . ASP A 1 111 ? -5.047 8.258 22.054 1.00 90.38 111 ASP A CA 1
ATOM 861 C C . ASP A 1 111 ? -5.036 6.723 22.218 1.00 90.38 111 ASP A C 1
ATOM 863 O O . ASP A 1 111 ? -5.815 6.157 22.991 1.00 90.38 111 ASP A O 1
ATOM 867 N N . ARG A 1 112 ? -4.139 6.009 21.519 1.00 86.94 112 ARG A N 1
ATOM 868 C CA . ARG A 1 112 ? -4.097 4.533 21.505 1.00 86.94 112 ARG A CA 1
ATOM 869 C C . ARG A 1 112 ? -3.990 3.916 22.900 1.00 86.94 112 ARG A C 1
ATOM 871 O O . ARG A 1 112 ? -4.564 2.859 23.136 1.00 86.94 112 ARG A O 1
ATOM 878 N N . ASN A 1 113 ? -3.246 4.541 23.810 1.00 88.75 113 ASN A N 1
ATOM 879 C CA . ASN A 1 113 ? -3.022 3.997 25.154 1.00 88.75 113 ASN A CA 1
ATOM 880 C C . ASN A 1 113 ? -4.235 4.171 26.084 1.00 88.75 113 ASN A C 1
ATOM 882 O O . ASN A 1 113 ? -4.289 3.532 27.130 1.00 88.75 113 ASN A O 1
ATOM 886 N N . ASN A 1 114 ? -5.205 5.002 25.692 1.00 90.81 114 ASN A N 1
ATOM 887 C CA . ASN A 1 114 ? -6.396 5.310 26.483 1.00 90.81 114 ASN A CA 1
ATOM 888 C C . ASN A 1 114 ? -7.614 4.462 26.082 1.00 90.81 114 ASN A C 1
ATOM 890 O O . ASN A 1 114 ? -8.665 4.579 26.705 1.00 90.81 114 ASN A O 1
ATOM 894 N N . THR A 1 115 ? -7.497 3.631 25.043 1.00 91.12 115 THR A N 1
ATOM 895 C CA . THR A 1 115 ? -8.605 2.843 24.484 1.00 91.12 115 THR A CA 1
ATOM 896 C C . THR A 1 115 ? -8.293 1.352 24.507 1.00 91.12 115 THR A C 1
ATOM 898 O O . THR A 1 115 ? -7.136 0.926 24.465 1.00 91.12 115 THR A O 1
ATOM 901 N N . THR A 1 116 ? -9.338 0.527 24.577 1.00 94.56 116 THR A N 1
ATOM 902 C CA . THR A 1 116 ? -9.178 -0.928 24.439 1.00 94.56 116 THR A CA 1
ATOM 903 C C . THR A 1 116 ? -8.837 -1.296 22.994 1.00 94.56 116 THR A C 1
ATOM 905 O O . THR A 1 116 ? -9.119 -0.549 22.054 1.00 94.56 116 THR A O 1
ATOM 908 N N . ARG A 1 117 ? -8.244 -2.475 22.777 1.00 90.94 117 ARG A N 1
ATOM 909 C CA . ARG A 1 117 ? -7.889 -2.936 21.425 1.00 90.94 117 ARG A CA 1
ATOM 910 C C . ARG A 1 117 ? -9.126 -3.094 20.537 1.00 90.94 117 ARG A C 1
ATOM 912 O O . ARG A 1 117 ? -9.053 -2.839 19.331 1.00 90.94 117 ARG A O 1
ATOM 919 N N . GLU A 1 118 ? -10.239 -3.529 21.112 1.00 94.12 118 GLU A N 1
ATOM 920 C CA . GLU A 1 118 ? -11.521 -3.733 20.439 1.00 94.12 118 GLU A CA 1
ATOM 921 C C . GLU A 1 118 ? -12.112 -2.394 19.993 1.00 94.12 118 GLU A C 1
ATOM 923 O O . GLU A 1 118 ? -12.449 -2.231 18.820 1.00 94.12 118 GLU A O 1
ATOM 928 N N . GLU A 1 119 ? -12.152 -1.417 20.899 1.00 95.44 119 GLU A N 1
ATOM 929 C CA . GLU A 1 119 ? -12.630 -0.062 20.620 1.00 95.44 119 GLU A CA 1
ATOM 930 C C . GLU A 1 119 ? -11.749 0.648 19.589 1.00 95.44 119 GLU A C 1
ATOM 932 O O . GLU A 1 119 ? -12.255 1.175 18.597 1.00 95.44 119 GLU A O 1
ATOM 937 N N . PHE A 1 120 ? -10.425 0.570 19.747 1.00 94.94 120 PHE A N 1
ATOM 938 C CA . PHE A 1 120 ? -9.473 1.080 18.764 1.00 94.94 120 PHE A CA 1
ATOM 939 C C . PHE A 1 120 ? -9.728 0.472 17.381 1.00 94.94 120 PHE A C 1
ATOM 941 O O . PHE A 1 120 ? -9.770 1.183 16.378 1.00 94.94 120 PHE A O 1
ATOM 948 N N . SER A 1 121 ? -9.928 -0.848 17.315 1.00 95.06 121 SER A N 1
ATOM 949 C CA . SER A 1 121 ? -10.157 -1.531 16.040 1.00 95.06 121 SER A CA 1
ATOM 950 C C . SER A 1 121 ? -11.487 -1.132 15.403 1.00 95.06 121 SER A C 1
ATOM 952 O O . SER A 1 121 ? -11.543 -0.953 14.187 1.00 95.06 121 SER A O 1
ATOM 954 N N . SER A 1 122 ? -12.531 -0.953 16.215 1.00 95.88 122 SER A N 1
ATOM 955 C CA . SER A 1 122 ? -13.828 -0.434 15.774 1.00 95.88 122 SER A CA 1
ATOM 956 C C . SER A 1 122 ? -13.689 0.974 15.186 1.00 95.88 122 SER A C 1
ATOM 958 O O . SER A 1 122 ? -14.079 1.209 14.044 1.00 95.88 122 SER A O 1
ATOM 960 N N . ASN A 1 123 ? -13.015 1.880 15.900 1.00 95.31 123 ASN A N 1
ATOM 961 C CA . ASN A 1 123 ? -12.791 3.255 15.454 1.00 95.31 123 ASN A CA 1
ATOM 962 C C . ASN A 1 123 ? -11.963 3.326 14.164 1.00 95.31 123 ASN A C 1
ATOM 964 O O . ASN A 1 123 ? -12.305 4.094 13.265 1.00 95.31 123 ASN A O 1
ATOM 968 N N . VAL A 1 124 ? -10.921 2.494 14.023 1.00 95.88 124 VAL A N 1
ATOM 969 C CA . VAL A 1 124 ? -10.154 2.400 12.767 1.00 95.88 124 VAL A CA 1
ATOM 970 C C . VAL A 1 124 ? -11.064 2.022 11.600 1.00 95.88 124 VAL A C 1
ATOM 972 O O . VAL A 1 124 ? -10.970 2.644 10.545 1.00 95.88 124 VAL A O 1
ATOM 975 N N . ARG A 1 125 ? -11.940 1.022 11.767 1.00 95.06 125 ARG A N 1
ATOM 976 C CA . ARG A 1 125 ? -12.862 0.596 10.701 1.00 95.06 125 ARG A CA 1
ATOM 977 C C . ARG A 1 125 ? -13.824 1.716 10.335 1.00 95.06 125 ARG A C 1
ATOM 979 O O . ARG A 1 125 ? -13.944 2.024 9.157 1.00 95.06 125 ARG A O 1
ATOM 986 N N . THR A 1 126 ? -14.419 2.373 11.329 1.00 95.06 126 THR A N 1
ATOM 987 C CA . THR A 1 126 ? -15.326 3.510 11.126 1.00 95.06 126 THR A CA 1
ATOM 988 C C . THR A 1 126 ? -14.651 4.659 10.378 1.00 95.06 126 THR A C 1
ATOM 990 O O . THR A 1 126 ? -15.228 5.217 9.449 1.00 95.06 126 THR A O 1
ATOM 993 N N . TYR A 1 127 ? -13.414 5.010 10.736 1.00 94.31 127 TYR A N 1
ATOM 994 C CA . TYR A 1 127 ? -12.683 6.102 10.081 1.00 94.31 127 TYR A CA 1
ATOM 995 C C . TYR A 1 127 ? -12.201 5.764 8.669 1.00 94.31 127 TYR A C 1
ATOM 997 O O . TYR A 1 127 ? -11.939 6.689 7.898 1.00 94.31 127 TYR A O 1
ATOM 1005 N N . GLN A 1 128 ? -12.124 4.472 8.335 1.00 92.50 128 GLN A N 1
ATOM 1006 C CA . GLN A 1 128 ? -11.729 3.980 7.017 1.00 92.50 128 GLN A CA 1
ATOM 1007 C C . GLN A 1 128 ? -12.893 3.674 6.063 1.00 92.50 128 GLN A C 1
ATOM 1009 O O . GLN A 1 128 ? -12.632 3.300 4.922 1.00 92.50 128 GLN A O 1
ATOM 1014 N N . ILE A 1 129 ? -14.153 3.863 6.465 1.00 89.94 129 ILE A N 1
ATOM 1015 C CA . ILE A 1 129 ? -15.294 3.788 5.534 1.00 89.94 129 ILE A CA 1
ATOM 1016 C C . ILE A 1 129 ? -15.125 4.869 4.452 1.00 89.94 129 ILE A C 1
ATOM 1018 O O . ILE A 1 129 ? -14.884 6.028 4.789 1.00 89.94 129 ILE A O 1
ATOM 1022 N N . GLY A 1 130 ? -15.228 4.505 3.167 1.00 86.31 130 GLY A N 1
ATOM 1023 C CA . GLY A 1 130 ? -14.973 5.414 2.038 1.00 86.31 130 GLY A CA 1
ATOM 1024 C C . GLY A 1 130 ? -13.504 5.480 1.596 1.00 86.31 130 GLY A C 1
ATOM 1025 O O . GLY A 1 130 ? -13.176 6.144 0.616 1.00 86.31 130 GLY A O 1
ATOM 1026 N N . PHE A 1 131 ? -12.614 4.804 2.323 1.00 88.44 131 PHE A N 1
ATOM 1027 C CA . PHE A 1 131 ? -11.160 4.871 2.166 1.00 88.44 131 PHE A CA 1
ATOM 1028 C C . PHE A 1 131 ? -10.521 3.490 1.943 1.00 88.44 131 PHE A C 1
ATOM 1030 O O . PHE A 1 131 ? -9.295 3.361 1.907 1.00 88.44 131 PHE A O 1
ATOM 1037 N N . THR A 1 132 ? -11.337 2.445 1.814 1.00 88.31 132 THR A N 1
ATOM 1038 C CA . THR A 1 132 ? -10.898 1.059 1.594 1.00 88.31 132 THR A CA 1
ATOM 1039 C C . THR A 1 132 ? -10.822 0.678 0.118 1.00 88.31 132 THR A C 1
ATOM 1041 O O . THR A 1 132 ? -10.222 -0.341 -0.212 1.00 88.31 132 THR A O 1
ATOM 1044 N N . GLY A 1 133 ? -11.383 1.506 -0.765 1.00 82.38 133 GLY A N 1
ATOM 1045 C CA . GLY A 1 133 ? -11.402 1.267 -2.200 1.00 82.38 133 GLY A CA 1
ATOM 1046 C C . GLY A 1 133 ? -12.440 0.223 -2.588 1.00 82.38 133 GLY A C 1
ATOM 1047 O O . GLY A 1 133 ? -12.134 -0.628 -3.413 1.00 82.38 133 GLY A O 1
ATOM 1048 N N . ASN A 1 134 ? -13.635 0.269 -1.989 1.00 81.00 134 ASN A N 1
ATOM 1049 C CA . ASN A 1 134 ? -14.760 -0.587 -2.385 1.00 81.00 134 ASN A CA 1
ATOM 1050 C C . ASN A 1 134 ? -15.239 -0.250 -3.810 1.00 81.00 134 ASN A C 1
ATOM 1052 O O . ASN A 1 134 ? -14.994 0.846 -4.315 1.00 81.00 134 ASN A O 1
ATOM 1056 N N . ARG A 1 135 ? -15.944 -1.186 -4.464 1.00 73.19 135 ARG A N 1
ATOM 1057 C CA . ARG A 1 135 ? -16.437 -1.025 -5.852 1.00 73.19 135 ARG A CA 1
ATOM 1058 C C . ARG A 1 135 ? -17.241 0.256 -6.061 1.00 73.19 135 ARG A C 1
ATOM 1060 O O . ARG A 1 135 ? -17.051 0.925 -7.069 1.00 73.19 135 ARG A O 1
ATOM 1067 N N . ASP A 1 136 ? -18.056 0.606 -5.074 1.00 65.75 136 ASP A N 1
ATOM 1068 C CA . ASP A 1 136 ? -18.962 1.752 -5.136 1.00 65.75 136 ASP A CA 1
ATOM 1069 C C . ASP A 1 136 ? -18.325 3.044 -4.582 1.00 65.75 136 ASP A C 1
ATOM 1071 O O . ASP A 1 136 ? -18.936 4.109 -4.615 1.00 65.75 136 ASP A O 1
ATOM 1075 N N . GLU A 1 137 ? -17.072 2.988 -4.106 1.00 67.81 137 GLU A N 1
ATOM 1076 C CA . GLU A 1 137 ? -16.296 4.150 -3.642 1.00 67.81 137 GLU A CA 1
ATOM 1077 C C . GLU A 1 137 ? -15.622 4.864 -4.830 1.00 67.81 137 GLU A C 1
ATOM 1079 O O . GLU A 1 137 ? -14.394 5.027 -4.903 1.00 67.81 137 GLU A O 1
ATOM 1084 N N . ALA A 1 138 ? -16.448 5.265 -5.796 1.00 59.75 138 ALA A N 1
ATOM 1085 C CA . ALA A 1 138 ? -16.077 6.141 -6.897 1.00 59.75 138 ALA A CA 1
ATOM 1086 C C . ALA A 1 138 ? -16.138 7.596 -6.413 1.00 59.75 138 ALA A C 1
ATOM 1088 O O . ALA A 1 138 ? -17.215 8.123 -6.144 1.00 59.75 138 ALA A O 1
ATOM 1089 N N . MET A 1 139 ? -14.984 8.258 -6.292 1.00 58.19 139 MET A N 1
ATOM 1090 C CA . MET A 1 139 ? -14.975 9.712 -6.133 1.00 58.19 139 MET A CA 1
ATOM 1091 C C . MET A 1 139 ? -15.020 10.333 -7.531 1.00 58.19 139 MET A C 1
ATOM 1093 O O . MET A 1 139 ? -14.134 10.039 -8.336 1.00 58.19 139 MET A O 1
ATOM 1097 N N . PRO A 1 140 ? -16.020 11.171 -7.846 1.00 51.53 140 PRO A N 1
ATOM 1098 C CA . PRO A 1 140 ? -16.023 11.928 -9.086 1.00 51.53 140 PRO A CA 1
ATOM 1099 C C . PRO A 1 140 ? -14.923 12.996 -9.018 1.00 51.53 140 PRO A C 1
ATOM 1101 O O . PRO A 1 140 ? -15.115 14.072 -8.459 1.00 51.53 140 PRO A O 1
ATOM 1104 N N . GLY A 1 141 ? -13.752 12.676 -9.565 1.00 55.22 141 GLY A N 1
ATOM 1105 C CA . GLY A 1 141 ? -12.651 13.608 -9.797 1.00 55.22 141 GLY A CA 1
ATOM 1106 C C . GLY A 1 141 ? -12.445 13.811 -11.297 1.00 55.22 141 GLY A C 1
ATOM 1107 O O . GLY A 1 141 ? -12.491 12.853 -12.070 1.00 55.22 141 GLY A O 1
ATOM 1108 N N . LYS A 1 142 ? -12.236 15.061 -11.732 1.00 52.12 142 LYS A N 1
ATOM 1109 C CA . LYS A 1 142 ? -11.694 15.354 -13.069 1.00 52.12 142 LYS A CA 1
ATOM 1110 C C . LYS A 1 142 ? -10.191 15.109 -13.019 1.00 52.12 142 LYS A C 1
ATOM 1112 O O . LYS A 1 142 ? -9.409 16.044 -12.904 1.00 52.12 142 LYS A O 1
ATOM 1117 N N . ASP A 1 143 ? -9.818 13.844 -13.045 1.00 55.28 143 ASP A N 1
ATOM 1118 C CA . ASP A 1 143 ? -8.441 13.419 -12.868 1.00 55.28 143 ASP A CA 1
ATOM 1119 C C . ASP A 1 143 ? -7.835 12.988 -14.210 1.00 55.28 143 ASP A C 1
ATOM 1121 O O . ASP A 1 143 ? -8.434 12.216 -14.956 1.00 55.28 143 ASP A O 1
ATOM 1125 N N . GLU A 1 144 ? -6.652 13.526 -14.542 1.00 57.38 144 GLU A N 1
ATOM 1126 C CA . GLU A 1 144 ? -5.918 13.206 -15.783 1.00 57.38 144 GLU A CA 1
ATOM 1127 C C . GLU A 1 144 ? -5.519 11.729 -15.854 1.00 57.38 144 GLU A C 1
ATOM 1129 O O . GLU A 1 144 ? -5.452 11.130 -16.927 1.00 57.38 144 GLU A O 1
ATOM 1134 N N . PHE A 1 145 ? -5.283 11.125 -14.691 1.00 60.03 145 PHE A N 1
ATOM 1135 C CA . PHE A 1 145 ? -5.124 9.691 -14.551 1.00 60.03 145 PHE A CA 1
ATOM 1136 C C . PHE A 1 145 ? -6.512 9.114 -14.317 1.00 60.03 145 PHE A C 1
ATOM 1138 O O . PHE A 1 145 ? -7.165 9.520 -13.364 1.00 60.03 145 PHE A O 1
ATOM 1145 N N . HIS A 1 146 ? -6.955 8.192 -15.177 1.00 63.56 146 HIS A N 1
ATOM 1146 C CA . HIS A 1 146 ? -8.257 7.509 -15.141 1.00 63.56 146 HIS A CA 1
ATOM 1147 C C . HIS A 1 146 ? -8.477 6.669 -13.859 1.00 63.56 146 HIS A C 1
ATOM 1149 O O . HIS A 1 146 ? -8.693 5.461 -13.911 1.00 63.56 146 HIS A O 1
ATOM 1155 N N . GLU A 1 147 ? -8.390 7.298 -12.690 1.00 64.31 147 GLU A N 1
ATOM 1156 C CA . GLU A 1 147 ? -8.545 6.728 -11.355 1.00 64.31 147 GLU A CA 1
ATOM 1157 C C . GLU A 1 147 ? -9.925 6.149 -11.154 1.00 64.31 147 GLU A C 1
ATOM 1159 O O . GLU A 1 147 ? -10.088 5.123 -10.499 1.00 64.31 147 GLU A O 1
ATOM 1164 N N . ASN A 1 148 ? -10.914 6.830 -11.711 1.00 66.00 148 ASN A N 1
ATOM 1165 C CA . ASN A 1 148 ? -12.295 6.426 -11.692 1.00 66.00 148 ASN A CA 1
ATOM 1166 C C . ASN A 1 148 ? -12.724 6.208 -13.143 1.00 66.00 148 ASN A C 1
ATOM 1168 O O . ASN A 1 148 ? -13.283 7.127 -13.741 1.00 66.00 148 ASN A O 1
ATOM 1172 N N . PRO A 1 149 ? -12.384 5.055 -13.755 1.00 65.25 149 PRO A N 1
ATOM 1173 C CA . PRO A 1 149 ? -12.896 4.755 -15.082 1.00 65.25 149 PRO A CA 1
ATOM 1174 C C . PRO A 1 149 ? -14.422 4.833 -15.018 1.00 65.25 149 PRO A C 1
ATOM 1176 O O . PRO A 1 149 ? -15.019 4.274 -14.095 1.00 65.25 149 PRO A O 1
ATOM 1179 N N . ASP A 1 150 ? -15.038 5.556 -15.957 1.00 61.31 150 ASP A N 1
ATOM 1180 C CA . ASP A 1 150 ? -16.494 5.666 -16.023 1.00 61.31 150 ASP A CA 1
ATOM 1181 C C . ASP A 1 150 ? -17.115 4.267 -15.951 1.00 61.31 150 ASP A C 1
ATOM 1183 O O . ASP A 1 150 ? -16.604 3.315 -16.557 1.00 61.31 150 ASP A O 1
ATOM 1187 N N . CYS A 1 151 ? -18.193 4.139 -15.172 1.00 58.34 151 CYS A N 1
ATOM 1188 C CA . CYS A 1 151 ? -18.896 2.879 -14.978 1.00 58.34 151 CYS A CA 1
ATOM 1189 C C . CYS A 1 151 ? -19.126 2.195 -16.335 1.00 58.34 151 CYS A C 1
ATOM 1191 O O . CYS A 1 151 ? -19.811 2.734 -17.197 1.00 58.34 151 CYS A O 1
ATOM 1193 N N . CYS A 1 152 ? -18.508 1.023 -16.509 1.00 56.22 152 CYS A N 1
ATOM 1194 C CA . CYS A 1 152 ? -18.759 0.037 -17.560 1.00 56.22 152 CYS A CA 1
ATOM 1195 C C . CYS A 1 152 ? -19.222 0.590 -18.930 1.00 56.22 152 CYS A C 1
ATOM 1197 O O . CYS A 1 152 ? -20.404 0.550 -19.264 1.00 56.22 152 CYS A O 1
ATOM 1199 N N . LEU A 1 153 ? -18.266 0.850 -19.835 1.00 53.00 153 LEU A N 1
ATOM 1200 C CA . LEU A 1 153 ? -18.512 0.820 -21.295 1.00 53.00 153 LEU A CA 1
ATOM 1201 C C . LEU A 1 153 ? -19.177 -0.501 -21.764 1.00 53.00 153 LEU A C 1
ATOM 1203 O O . LEU A 1 153 ? -19.717 -0.582 -22.864 1.00 53.00 153 LEU A O 1
ATOM 1207 N N . CYS A 1 154 ? -19.147 -1.537 -20.922 1.00 55.97 154 CYS A N 1
ATOM 1208 C CA . CYS A 1 154 ? -19.670 -2.876 -21.167 1.00 55.97 154 CYS A CA 1
ATOM 1209 C C . CYS A 1 154 ? -21.174 -3.043 -20.871 1.00 55.97 154 CYS A C 1
ATOM 1211 O O . CYS A 1 154 ? -21.681 -4.151 -21.014 1.00 55.97 154 CYS A O 1
ATOM 1213 N N . GLN A 1 155 ? -21.895 -1.998 -20.448 1.00 50.50 155 GLN A N 1
ATOM 1214 C CA . GLN A 1 155 ? -23.361 -2.030 -20.330 1.00 50.50 155 GLN A CA 1
ATOM 1215 C C . GLN A 1 155 ? -24.010 -1.167 -21.417 1.00 50.50 155 GLN A C 1
ATOM 1217 O O . GLN A 1 155 ? -24.729 -0.213 -21.144 1.00 50.50 155 GLN A O 1
ATOM 1222 N N . THR A 1 156 ? -23.759 -1.504 -22.680 1.00 46.03 156 THR A N 1
ATOM 1223 C CA . THR A 1 156 ? -24.560 -1.012 -23.812 1.00 46.03 156 THR A CA 1
ATOM 1224 C C . THR A 1 156 ? -25.476 -2.114 -24.330 1.00 46.03 156 THR A C 1
ATOM 1226 O O . THR A 1 156 ? -25.464 -2.466 -25.501 1.00 46.03 156 THR A O 1
ATOM 1229 N N . GLU A 1 157 ? -26.335 -2.631 -23.457 1.00 48.78 157 GLU A N 1
ATOM 1230 C CA . GLU A 1 157 ? -27.620 -3.165 -23.904 1.00 48.78 157 GLU A CA 1
ATOM 1231 C C . GLU A 1 157 ? -28.700 -2.214 -23.387 1.00 48.78 157 GLU A C 1
ATOM 1233 O O . GLU A 1 157 ? -29.107 -2.292 -22.232 1.00 48.78 157 GLU A O 1
ATOM 1238 N N . GLY A 1 158 ? -29.099 -1.250 -24.228 1.00 49.41 158 GLY A N 1
ATOM 1239 C CA . GLY A 1 158 ? -30.278 -0.421 -23.951 1.00 49.41 158 GLY A CA 1
ATOM 1240 C C . GLY A 1 158 ? -30.203 1.083 -24.223 1.00 49.41 158 GLY A C 1
ATOM 1241 O O . GLY A 1 158 ? -31.096 1.789 -23.767 1.00 49.41 158 GLY A O 1
ATOM 1242 N N . VAL A 1 159 ? -29.221 1.615 -24.962 1.00 44.25 159 VAL A N 1
ATOM 1243 C CA . VAL A 1 159 ? -29.326 3.002 -25.468 1.00 44.25 159 VAL A CA 1
ATOM 1244 C C . VAL A 1 159 ? -29.967 2.983 -26.853 1.00 44.25 159 VAL A C 1
ATOM 1246 O O . VAL A 1 159 ? -29.321 3.218 -27.874 1.00 44.25 159 VAL A O 1
ATOM 1249 N N . GLU A 1 160 ? -31.266 2.683 -26.889 1.00 42.16 160 GLU A N 1
ATOM 1250 C CA . GLU A 1 160 ? -32.082 3.113 -28.017 1.00 42.16 160 GLU A CA 1
ATOM 1251 C C . GLU A 1 160 ? -32.153 4.645 -27.996 1.00 42.16 160 GLU A C 1
ATOM 1253 O O . GLU A 1 160 ? -32.678 5.269 -27.079 1.00 42.16 160 GLU A O 1
ATOM 1258 N N . THR A 1 161 ? -31.535 5.237 -29.016 1.00 45.56 161 THR A N 1
ATOM 1259 C CA . THR A 1 161 ? -31.836 6.540 -29.618 1.00 45.56 161 THR A CA 1
ATOM 1260 C C . THR A 1 161 ? -32.785 7.463 -28.844 1.00 45.56 161 THR A C 1
ATOM 1262 O O . THR A 1 161 ? -33.979 7.514 -29.120 1.00 45.56 161 THR A O 1
ATOM 1265 N N . ILE A 1 162 ? -32.221 8.358 -28.029 1.00 43.53 162 ILE A N 1
ATOM 1266 C CA . ILE A 1 162 ? -32.800 9.696 -27.841 1.00 43.53 162 ILE A CA 1
ATOM 1267 C C . ILE A 1 162 ? -31.952 10.671 -28.655 1.00 43.53 162 ILE A C 1
ATOM 1269 O O . ILE A 1 162 ? -31.146 11.448 -28.148 1.00 43.53 162 ILE A O 1
ATOM 1273 N N . ARG A 1 163 ? -32.112 10.588 -29.978 1.00 40.94 163 ARG A N 1
ATOM 1274 C CA . ARG A 1 163 ? -31.843 11.723 -30.857 1.00 40.94 163 ARG A CA 1
ATOM 1275 C C . ARG A 1 163 ? -33.129 12.536 -30.936 1.00 40.94 163 ARG A C 1
ATOM 1277 O O . ARG A 1 163 ? -34.139 12.043 -31.421 1.00 40.94 163 ARG A O 1
ATOM 1284 N N . ASN A 1 164 ? -33.008 13.797 -30.532 1.00 37.38 164 ASN A N 1
ATOM 1285 C CA . ASN A 1 164 ? -33.906 14.922 -30.795 1.00 37.38 164 ASN A CA 1
ATOM 1286 C C . ASN A 1 164 ? -35.145 15.039 -29.897 1.00 37.38 164 ASN A C 1
ATOM 1288 O O . ASN A 1 164 ? -36.193 14.477 -30.203 1.00 37.38 164 ASN A O 1
ATOM 1292 N N . GLN A 1 165 ? -35.064 15.943 -28.914 1.00 38.59 165 GLN A N 1
ATOM 1293 C CA . GLN A 1 165 ? -35.838 17.193 -28.960 1.00 38.59 165 GLN A CA 1
ATOM 1294 C C . GLN A 1 165 ? -35.384 18.197 -27.879 1.00 38.59 165 GLN A C 1
ATOM 1296 O O . GLN A 1 165 ? -35.468 17.924 -26.690 1.00 38.59 165 GLN A O 1
ATOM 1301 N N . THR A 1 166 ? -34.907 19.356 -28.361 1.00 35.53 166 THR A N 1
ATOM 1302 C CA . THR A 1 166 ? -35.076 20.724 -27.811 1.00 35.53 166 THR A CA 1
ATOM 1303 C C . THR A 1 166 ? -34.669 20.977 -26.351 1.00 35.53 166 THR A C 1
ATOM 1305 O O . THR A 1 166 ? -35.361 20.595 -25.422 1.00 35.53 166 THR A O 1
ATOM 1308 N N . SER A 1 167 ? -33.485 21.536 -26.085 1.00 45.19 167 SER A N 1
ATOM 1309 C CA . SER A 1 167 ? -33.165 22.979 -26.072 1.00 45.19 167 SER A CA 1
ATOM 1310 C C . SER A 1 167 ? -33.928 23.801 -25.019 1.00 45.19 167 SER A C 1
ATOM 1312 O O . SER A 1 167 ? -35.096 24.121 -25.215 1.00 45.19 167 SER A O 1
ATOM 1314 N N . VAL A 1 168 ? -33.144 24.258 -24.031 1.00 43.00 168 VAL A N 1
ATOM 1315 C CA . VAL A 1 168 ? -33.380 25.338 -23.052 1.00 43.00 168 VAL A CA 1
ATOM 1316 C C . VAL A 1 168 ? -34.239 24.932 -21.835 1.00 43.00 168 VAL A C 1
ATOM 1318 O O . VAL A 1 168 ? -35.325 24.402 -21.991 1.00 43.00 168 VAL A O 1
ATOM 1321 N N . ASP A 1 169 ? -33.707 25.176 -20.625 1.00 35.28 169 ASP A N 1
ATOM 1322 C CA . ASP A 1 169 ? -34.366 25.162 -19.292 1.00 35.28 169 ASP A CA 1
ATOM 1323 C C . ASP A 1 169 ? -34.067 24.054 -18.252 1.00 35.28 169 ASP A C 1
ATOM 1325 O O . ASP A 1 169 ? -34.631 24.105 -17.159 1.00 35.28 169 ASP A O 1
ATOM 1329 N N . HIS A 1 170 ? -33.105 23.137 -18.450 1.00 35.62 170 HIS A N 1
ATOM 1330 C CA . HIS A 1 170 ? -32.755 22.149 -17.395 1.00 35.62 170 HIS A CA 1
ATOM 1331 C C . HIS A 1 170 ? -31.469 22.430 -16.580 1.00 35.62 170 HIS A C 1
ATOM 1333 O O . HIS A 1 170 ? -31.158 21.693 -15.643 1.00 35.62 170 HIS A O 1
ATOM 1339 N N . GLU A 1 171 ? -30.741 23.518 -16.859 1.00 40.09 171 GLU A N 1
ATOM 1340 C CA . GLU A 1 171 ? -29.455 23.823 -16.193 1.00 40.09 171 GLU A CA 1
ATOM 1341 C C . GLU A 1 171 ? -29.569 24.500 -14.817 1.00 40.09 171 GLU A C 1
ATOM 1343 O O . GLU A 1 171 ? -28.607 24.496 -14.049 1.00 40.09 171 GLU A O 1
ATOM 1348 N N . LYS A 1 172 ? -30.720 25.082 -14.455 1.00 35.72 172 LYS A N 1
ATOM 1349 C CA . LYS A 1 172 ? -30.828 25.844 -13.194 1.00 35.72 172 LYS A CA 1
ATOM 1350 C C . LYS A 1 172 ? -31.288 25.025 -11.991 1.00 35.72 172 LYS A C 1
ATOM 1352 O O . LYS A 1 172 ? -30.977 25.408 -10.868 1.00 35.72 172 LYS A O 1
ATOM 1357 N N . LYS A 1 173 ? -31.981 23.900 -12.196 1.00 33.56 173 LYS A N 1
ATOM 1358 C CA . LYS A 1 173 ? -32.537 23.108 -11.086 1.00 33.56 173 LYS A CA 1
ATOM 1359 C C . LYS A 1 173 ? -31.511 22.147 -10.471 1.00 33.56 173 LYS A C 1
ATOM 1361 O O . LYS A 1 173 ? -31.383 22.104 -9.256 1.00 33.56 173 LYS A O 1
ATOM 1366 N N . ASN A 1 174 ? -30.668 21.517 -11.294 1.00 36.19 174 ASN A N 1
ATOM 1367 C CA . ASN A 1 174 ? -29.618 20.606 -10.810 1.00 36.19 174 ASN A CA 1
ATOM 1368 C C . ASN A 1 174 ? -28.467 21.323 -10.083 1.00 36.19 174 ASN A C 1
ATOM 1370 O O . ASN A 1 174 ? -27.696 20.688 -9.371 1.00 36.19 174 ASN A O 1
ATOM 1374 N N . ARG A 1 175 ? -28.343 22.647 -10.243 1.00 34.34 175 ARG A N 1
ATOM 1375 C CA . ARG A 1 175 ? -27.287 23.432 -9.593 1.00 34.34 175 ARG A CA 1
ATOM 1376 C C . ARG A 1 175 ? -27.556 23.658 -8.104 1.00 34.34 175 ARG A C 1
ATOM 1378 O O . ARG A 1 175 ? -26.601 23.766 -7.351 1.00 34.34 175 ARG A O 1
ATOM 1385 N N . MET A 1 176 ? -28.822 23.715 -7.683 1.00 31.14 176 MET A N 1
ATOM 1386 C CA . MET A 1 176 ? -29.175 23.903 -6.269 1.00 31.14 176 MET A CA 1
ATOM 1387 C C . MET A 1 176 ? -29.079 22.598 -5.476 1.00 31.14 176 MET A C 1
ATOM 1389 O O . MET A 1 176 ? -28.510 22.604 -4.389 1.00 31.14 176 MET A O 1
ATOM 1393 N N . ASP A 1 177 ? -29.495 21.473 -6.062 1.00 31.41 177 ASP A N 1
ATOM 1394 C CA . ASP A 1 177 ? -29.375 20.165 -5.402 1.00 31.41 177 ASP A CA 1
ATOM 1395 C C . ASP A 1 177 ? -27.906 19.695 -5.315 1.00 31.41 177 ASP A C 1
ATOM 1397 O O . ASP A 1 177 ? -27.500 19.106 -4.314 1.00 31.41 177 ASP A O 1
ATOM 1401 N N . ALA A 1 178 ? -27.066 20.038 -6.306 1.00 35.84 178 ALA A N 1
ATOM 1402 C CA . ALA A 1 178 ? -25.621 19.791 -6.254 1.00 35.84 178 ALA A CA 1
ATOM 1403 C C . ALA A 1 178 ? -24.876 20.736 -5.290 1.00 35.84 178 ALA A C 1
ATOM 1405 O O . ALA A 1 178 ? -23.904 20.316 -4.661 1.00 35.84 178 ALA A O 1
ATOM 1406 N N . LEU A 1 179 ? -25.326 21.991 -5.132 1.00 34.44 179 LEU A N 1
ATOM 1407 C CA . LEU A 1 179 ? -24.743 22.904 -4.142 1.00 34.44 179 LEU A CA 1
ATOM 1408 C C . LEU A 1 179 ? -25.039 22.428 -2.718 1.00 34.44 179 LEU A C 1
ATOM 1410 O O . LEU A 1 179 ? -24.127 22.414 -1.899 1.00 34.44 179 LEU A O 1
ATOM 1414 N N . GLN A 1 180 ? -26.266 21.987 -2.427 1.00 34.00 180 GLN A N 1
ATOM 1415 C CA . GLN A 1 180 ? -26.658 21.554 -1.081 1.00 34.00 180 GLN A CA 1
ATOM 1416 C C . GLN A 1 180 ? -25.806 20.374 -0.573 1.00 34.00 180 GLN A C 1
ATOM 1418 O O . GLN A 1 180 ? -25.460 20.338 0.604 1.00 34.00 180 GLN A O 1
ATOM 1423 N N . MET A 1 181 ? -25.411 19.456 -1.463 1.00 27.38 181 MET A N 1
ATOM 1424 C CA . MET A 1 181 ? -24.583 18.292 -1.119 1.00 27.38 181 MET A CA 1
ATOM 1425 C C . MET A 1 181 ? -23.073 18.596 -1.096 1.00 27.38 181 MET A C 1
ATOM 1427 O O . MET A 1 181 ? -22.294 17.816 -0.557 1.00 27.38 181 MET A O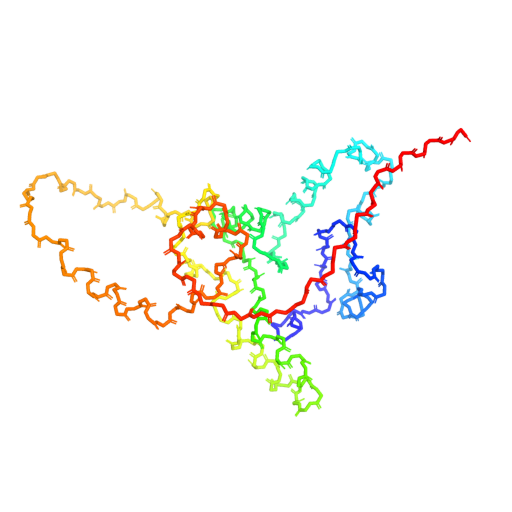 1
ATOM 1431 N N . SER A 1 182 ? -22.652 19.744 -1.641 1.00 29.47 182 SER A N 1
ATOM 1432 C CA . SER A 1 182 ? -21.250 20.189 -1.613 1.00 29.47 182 SER A CA 1
ATOM 1433 C C . SER A 1 182 ? -20.817 20.783 -0.267 1.00 29.47 182 SER A C 1
ATOM 1435 O O . SER A 1 182 ? -19.626 20.818 0.026 1.00 29.47 182 SER A O 1
ATOM 1437 N N . TYR A 1 183 ? -21.760 21.196 0.587 1.00 32.31 183 TYR A N 1
ATOM 1438 C CA . TYR A 1 183 ? -21.448 21.830 1.875 1.00 32.31 183 TYR A CA 1
ATOM 1439 C C . TYR A 1 183 ? -21.113 20.845 3.011 1.00 32.31 183 TYR A C 1
ATOM 1441 O O . TYR A 1 183 ? -20.755 21.292 4.097 1.00 32.31 183 TYR A O 1
ATOM 1449 N N . GLU A 1 184 ? -21.170 19.529 2.774 1.00 32.31 184 GLU A N 1
ATOM 1450 C CA . GLU A 1 184 ? -20.656 18.512 3.714 1.00 32.31 184 GLU A CA 1
ATOM 1451 C C . GLU A 1 184 ? -19.314 17.892 3.283 1.00 32.31 184 GLU A C 1
ATOM 1453 O O . GLU A 1 184 ? -18.780 17.029 3.983 1.00 32.31 184 GLU A O 1
ATOM 1458 N N . TYR A 1 185 ? -18.719 18.349 2.175 1.00 37.38 185 TYR A N 1
ATOM 1459 C CA . TYR A 1 185 ? -17.414 17.870 1.719 1.00 37.38 185 TYR A CA 1
ATOM 1460 C C . TYR A 1 185 ? -16.325 18.889 2.064 1.00 37.38 185 TYR A C 1
ATOM 1462 O O . TYR A 1 185 ? -16.250 19.962 1.475 1.00 37.38 185 TYR A O 1
ATOM 1470 N N . ASP A 1 186 ? -15.513 18.542 3.063 1.00 39.47 186 ASP A N 1
ATOM 1471 C CA . ASP A 1 186 ? -14.419 19.349 3.613 1.00 39.47 186 ASP A CA 1
ATOM 1472 C C . ASP A 1 186 ? -13.387 19.722 2.515 1.00 39.47 186 ASP A C 1
ATOM 1474 O O . ASP A 1 186 ? -12.664 18.835 2.041 1.00 39.47 186 ASP A O 1
ATOM 1478 N N . PRO A 1 187 ? -13.313 21.001 2.084 1.00 37.06 187 PRO A N 1
ATOM 1479 C CA . PRO A 1 187 ? -12.431 21.467 1.007 1.00 37.06 187 PRO A CA 1
ATOM 1480 C C . PRO A 1 187 ? -10.934 21.447 1.357 1.00 37.06 187 PRO A C 1
ATOM 1482 O O . PRO A 1 187 ? -10.100 21.615 0.467 1.00 37.06 187 PRO A O 1
ATOM 1485 N N . ASP A 1 188 ? -10.567 21.190 2.617 1.00 39.69 188 ASP A N 1
ATOM 1486 C CA . ASP A 1 188 ? -9.184 21.251 3.122 1.00 39.69 188 ASP A CA 1
ATOM 1487 C C . ASP A 1 188 ? -8.313 20.037 2.719 1.00 39.69 188 ASP A C 1
ATOM 1489 O O . ASP A 1 188 ? -7.354 19.673 3.411 1.00 39.69 188 ASP A O 1
ATOM 1493 N N . TRP A 1 189 ? -8.675 19.336 1.645 1.00 44.12 189 TRP A N 1
ATOM 1494 C CA . TRP A 1 189 ? -7.892 18.253 1.032 1.00 44.12 189 TRP A CA 1
ATOM 1495 C C . TRP A 1 189 ? -7.395 18.586 -0.376 1.00 44.12 189 TRP A C 1
ATOM 1497 O O . TRP A 1 189 ? -6.763 17.743 -1.012 1.00 44.12 189 TRP A O 1
ATOM 1507 N N . LEU A 1 190 ? -7.647 19.803 -0.860 1.00 38.72 190 LEU A N 1
ATOM 1508 C CA . LEU A 1 190 ? -6.907 20.329 -1.998 1.00 38.72 190 LEU A CA 1
ATOM 1509 C C . LEU A 1 190 ? -5.494 20.662 -1.515 1.00 38.72 190 LEU A C 1
ATOM 1511 O O . LEU A 1 190 ? -5.303 21.535 -0.672 1.00 38.72 190 LEU A O 1
ATOM 1515 N N . ASP A 1 191 ? -4.530 19.895 -2.013 1.00 46.34 191 ASP A N 1
ATOM 1516 C CA . ASP A 1 191 ? -3.109 20.061 -1.739 1.00 46.34 191 ASP A CA 1
ATOM 1517 C C . ASP A 1 191 ? -2.689 21.520 -1.997 1.00 46.34 191 ASP A C 1
ATOM 1519 O O . ASP A 1 191 ? -3.086 22.115 -3.004 1.00 46.34 191 ASP A O 1
ATOM 1523 N N . VAL A 1 192 ? -1.910 22.121 -1.096 1.00 39.78 192 VAL A N 1
ATOM 1524 C CA . VAL A 1 192 ? -1.458 23.520 -1.245 1.00 39.78 192 VAL A CA 1
ATOM 1525 C C . VAL A 1 192 ? -0.636 23.666 -2.533 1.00 39.78 192 VAL A C 1
ATOM 1527 O O . VAL A 1 192 ? -0.762 24.664 -3.243 1.00 39.78 192 VAL A O 1
ATOM 1530 N N . ASP A 1 193 ? 0.081 22.604 -2.902 1.00 45.91 193 ASP A N 1
ATOM 1531 C CA . ASP A 1 193 ? 0.843 22.490 -4.147 1.00 45.91 193 ASP A CA 1
ATOM 1532 C C . ASP A 1 193 ? -0.064 22.347 -5.390 1.00 45.91 193 ASP A C 1
ATOM 1534 O O . ASP A 1 193 ? 0.286 22.789 -6.487 1.00 45.91 193 ASP A O 1
ATOM 1538 N N . TYR A 1 194 ? -1.279 21.801 -5.234 1.00 44.56 194 TYR A N 1
ATOM 1539 C CA . TYR A 1 194 ? -2.281 21.738 -6.304 1.00 44.56 194 TYR A CA 1
ATOM 1540 C C . TYR A 1 194 ? -2.884 23.119 -6.583 1.00 44.56 194 TYR A C 1
ATOM 1542 O O . TYR A 1 194 ? -3.038 23.487 -7.746 1.00 44.56 194 TYR A O 1
ATOM 1550 N N . LEU A 1 195 ? -3.163 23.916 -5.544 1.00 43.09 195 LEU A N 1
ATOM 1551 C CA . LEU A 1 195 ? -3.669 25.291 -5.683 1.00 43.09 195 LEU A CA 1
ATOM 1552 C C . LEU A 1 195 ? -2.660 26.235 -6.359 1.00 43.09 195 LEU A C 1
ATOM 1554 O O . LEU A 1 195 ? -3.071 27.127 -7.111 1.00 43.09 195 LEU A O 1
ATOM 1558 N N . ASP A 1 196 ? -1.361 26.014 -6.142 1.00 38.53 196 ASP A N 1
ATOM 1559 C CA . ASP A 1 196 ? -0.291 26.771 -6.801 1.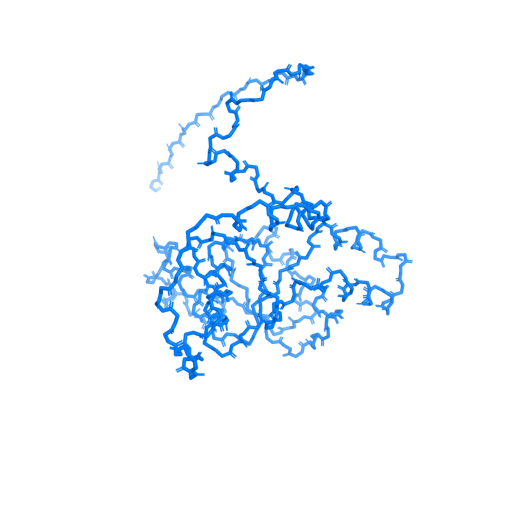00 38.53 196 ASP A CA 1
ATOM 1560 C C . ASP A 1 196 ? -0.167 26.393 -8.292 1.00 38.53 196 ASP A C 1
ATOM 1562 O O . ASP A 1 196 ? -0.025 27.261 -9.157 1.00 38.53 196 ASP A O 1
ATOM 1566 N N . SER A 1 197 ? -0.375 25.111 -8.629 1.00 39.66 197 SER A N 1
ATOM 1567 C CA . SER A 1 197 ? -0.349 24.616 -10.017 1.00 39.66 197 SER A CA 1
ATOM 1568 C C . SER A 1 197 ? -1.474 25.163 -10.914 1.00 39.66 197 SER A C 1
ATOM 1570 O O . SER A 1 197 ? -1.311 25.243 -12.132 1.00 39.66 197 SER A O 1
ATOM 1572 N N . ILE A 1 198 ? -2.597 25.594 -10.323 1.00 41.03 198 ILE A N 1
ATOM 1573 C CA . ILE A 1 198 ? -3.760 26.150 -11.040 1.00 41.03 198 ILE A CA 1
ATOM 1574 C C . ILE A 1 198 ? -3.860 27.686 -10.966 1.00 41.03 198 ILE A C 1
ATOM 1576 O O . ILE A 1 198 ? -4.816 28.264 -11.482 1.00 41.03 198 ILE A O 1
ATOM 1580 N N . GLY A 1 199 ? -2.876 28.367 -10.361 1.00 36.44 199 GLY A N 1
ATOM 1581 C CA . GLY A 1 199 ? -2.738 29.830 -10.413 1.00 36.44 199 GLY A CA 1
ATOM 1582 C C . GLY A 1 199 ? -3.769 30.637 -9.612 1.00 36.44 199 GLY A C 1
ATOM 1583 O O . GLY A 1 199 ? -3.954 31.826 -9.878 1.00 36.44 199 GLY A O 1
ATOM 1584 N N . VAL A 1 200 ? -4.432 30.027 -8.626 1.00 42.56 200 VAL A N 1
ATOM 1585 C CA . VAL A 1 200 ? -5.564 30.634 -7.891 1.00 42.56 200 VAL A CA 1
ATOM 1586 C C . VAL A 1 200 ? -5.120 31.652 -6.824 1.00 42.56 200 VAL A C 1
ATOM 1588 O O . VAL A 1 200 ? -5.921 32.464 -6.366 1.00 42.56 200 VAL A O 1
ATOM 1591 N N . TYR A 1 201 ? -3.829 31.712 -6.480 1.00 37.66 201 TYR A N 1
ATOM 1592 C CA . TYR A 1 201 ? -3.311 32.639 -5.461 1.00 37.66 201 TYR A CA 1
ATOM 1593 C C . TYR A 1 201 ? -3.321 34.131 -5.851 1.00 37.66 201 TYR A C 1
ATOM 1595 O O . TYR A 1 201 ? -3.008 34.978 -5.015 1.00 37.66 201 TYR A O 1
ATOM 1603 N N . LYS A 1 202 ? -3.679 34.489 -7.092 1.00 36.22 202 LYS A N 1
ATOM 1604 C CA . LYS A 1 202 ? -3.631 35.887 -7.561 1.00 36.22 202 LYS A CA 1
ATOM 1605 C C . LYS A 1 202 ? -4.834 36.757 -7.172 1.00 36.22 202 LYS A C 1
ATOM 1607 O O . LYS A 1 202 ? -4.706 37.972 -7.267 1.00 36.22 202 LYS A O 1
ATOM 1612 N N . ASP A 1 203 ? -5.936 36.180 -6.684 1.00 34.06 203 ASP A N 1
ATOM 1613 C CA . ASP A 1 203 ? -7.207 36.913 -6.501 1.00 34.06 203 ASP A CA 1
ATOM 1614 C C . ASP A 1 203 ? -7.742 36.982 -5.054 1.00 34.06 203 ASP A C 1
ATOM 1616 O O . ASP A 1 203 ? -8.899 37.345 -4.833 1.00 34.06 203 ASP A O 1
ATOM 1620 N N . LEU A 1 204 ? -6.929 36.688 -4.031 1.00 36.31 204 LEU A N 1
ATOM 1621 C CA . LEU A 1 204 ? -7.361 36.843 -2.634 1.00 36.31 204 LEU A CA 1
ATOM 1622 C C . LEU A 1 204 ? -7.000 38.232 -2.067 1.00 36.31 204 LEU A C 1
ATOM 1624 O O . LEU A 1 204 ? -5.843 38.651 -2.156 1.00 36.31 204 LEU A O 1
ATOM 1628 N N . PRO A 1 205 ? -7.952 38.961 -1.447 1.00 28.73 205 PRO A N 1
ATOM 1629 C CA . PRO A 1 205 ? -7.673 40.252 -0.836 1.00 28.73 205 PRO A CA 1
ATOM 1630 C C . PRO A 1 205 ? -6.814 40.079 0.423 1.00 28.73 205 PRO A C 1
ATOM 1632 O O . PRO A 1 205 ? -7.143 39.328 1.340 1.00 28.73 205 PRO A O 1
ATOM 1635 N N . TYR A 1 206 ? -5.709 40.822 0.443 1.00 26.28 206 TYR A N 1
ATOM 1636 C CA . TYR A 1 206 ? -4.736 40.954 1.524 1.00 26.28 206 TYR A CA 1
ATOM 1637 C C . TYR A 1 206 ? -5.397 41.133 2.902 1.00 26.28 206 TYR A C 1
ATOM 1639 O O . TYR A 1 206 ? -6.093 42.122 3.143 1.00 26.28 206 TYR A O 1
ATOM 1647 N N . ARG A 1 207 ? -5.109 40.226 3.845 1.00 27.61 207 ARG A N 1
ATOM 1648 C CA . ARG A 1 207 ? -5.181 40.529 5.279 1.00 27.61 207 ARG A CA 1
ATOM 1649 C C . ARG A 1 207 ? -3.867 40.141 5.940 1.00 27.61 207 ARG A C 1
ATOM 1651 O O . ARG A 1 207 ? -3.554 38.974 6.134 1.00 27.61 207 ARG A O 1
ATOM 1658 N N . GLU A 1 208 ? -3.121 41.184 6.250 1.00 27.20 208 GLU A N 1
ATOM 1659 C CA . GLU A 1 208 ? -1.861 41.205 6.972 1.00 27.20 208 GLU A CA 1
ATOM 1660 C C . GLU A 1 208 ? -1.968 40.463 8.318 1.00 27.20 208 GLU A C 1
ATOM 1662 O O . GLU A 1 208 ? -2.807 40.794 9.159 1.00 27.20 208 GLU A O 1
ATOM 1667 N N . SER A 1 209 ? -1.088 39.488 8.546 1.00 28.73 209 SER A N 1
ATOM 1668 C CA . SER A 1 209 ? -0.563 39.219 9.882 1.00 28.73 209 SER A CA 1
ATOM 1669 C C . SER A 1 209 ? 0.926 38.952 9.752 1.00 28.73 209 SER A C 1
ATOM 1671 O O . SER A 1 209 ? 1.378 38.086 9.009 1.00 28.73 209 SER A O 1
ATOM 1673 N N . SER A 1 210 ? 1.664 39.802 10.439 1.00 25.25 210 SER A N 1
ATOM 1674 C CA . SER A 1 210 ? 3.094 40.013 10.380 1.00 25.25 210 SER A CA 1
ATOM 1675 C C . SER A 1 210 ? 3.894 39.006 11.212 1.00 25.25 210 SER A C 1
ATOM 1677 O O . SER A 1 210 ? 3.368 38.371 12.124 1.00 25.25 210 SER A O 1
ATOM 1679 N N . MET A 1 211 ? 5.208 39.024 10.942 1.00 26.53 211 MET A N 1
ATOM 1680 C CA . MET A 1 211 ? 6.340 38.503 11.730 1.00 26.53 211 MET A CA 1
ATOM 1681 C C . MET A 1 211 ? 6.675 37.020 11.475 1.00 26.53 211 MET A C 1
ATOM 1683 O O . MET A 1 211 ? 5.834 36.157 11.646 1.00 26.53 211 MET A O 1
ATOM 1687 N N . LEU A 1 212 ? 7.883 36.613 11.072 1.00 30.28 212 LEU A N 1
ATOM 1688 C CA . LEU A 1 212 ? 9.210 37.224 11.160 1.00 30.28 212 LEU A CA 1
ATOM 1689 C C . LEU A 1 212 ? 10.099 36.671 10.034 1.00 30.28 212 LEU A C 1
ATOM 1691 O O . LEU A 1 212 ? 10.227 35.465 9.847 1.00 30.28 212 LEU A O 1
ATOM 1695 N N . THR A 1 213 ? 10.751 37.582 9.323 1.00 29.53 213 THR A N 1
ATOM 1696 C CA . THR A 1 213 ? 11.864 37.339 8.406 1.00 29.53 213 THR A CA 1
ATOM 1697 C C . THR A 1 213 ? 13.061 36.733 9.139 1.00 29.53 213 THR A C 1
ATOM 1699 O O . THR A 1 213 ? 13.550 37.348 10.087 1.00 29.53 213 THR A O 1
ATOM 1702 N N . LYS A 1 214 ? 13.618 35.632 8.626 1.00 28.48 214 LYS A N 1
ATOM 1703 C CA . LYS A 1 214 ? 15.074 35.477 8.516 1.00 28.48 214 LYS A CA 1
ATOM 1704 C C . LYS A 1 214 ? 15.419 34.775 7.209 1.00 28.48 214 LYS A C 1
ATOM 1706 O O . LYS A 1 214 ? 15.005 33.657 6.936 1.00 28.48 214 LYS A O 1
ATOM 1711 N N . GLN A 1 215 ? 16.140 35.537 6.412 1.00 27.02 215 GLN A N 1
ATOM 1712 C CA . GLN A 1 215 ? 16.785 35.216 5.161 1.00 27.02 215 GLN A CA 1
ATOM 1713 C C . GLN A 1 215 ? 18.188 34.720 5.505 1.00 27.02 215 GLN A C 1
ATOM 1715 O O . GLN A 1 215 ? 18.875 35.409 6.253 1.00 27.02 215 GLN A O 1
ATOM 1720 N N . GLU A 1 216 ? 18.609 33.578 4.967 1.00 28.33 216 GLU A N 1
ATOM 1721 C CA . GLU A 1 216 ? 20.030 33.261 4.790 1.00 28.33 216 GLU A CA 1
ATOM 1722 C C . GLU A 1 216 ? 20.188 32.237 3.655 1.00 28.33 216 GLU A C 1
ATOM 1724 O O . GLU A 1 216 ? 19.603 31.156 3.668 1.00 28.33 216 GLU A O 1
ATOM 1729 N N . GLN A 1 217 ? 20.915 32.665 2.621 1.00 26.66 217 GLN A N 1
ATOM 1730 C CA . GLN A 1 217 ? 21.381 31.887 1.474 1.00 26.66 217 GLN A CA 1
ATOM 1731 C C . GLN A 1 217 ? 22.633 31.087 1.865 1.00 26.66 217 GLN A C 1
ATOM 1733 O O . GLN A 1 217 ? 23.434 31.593 2.643 1.00 26.66 217 GLN A O 1
ATOM 1738 N N . ALA A 1 218 ? 22.844 29.924 1.246 1.00 26.83 218 ALA A N 1
ATOM 1739 C CA . ALA A 1 218 ? 24.159 29.376 0.867 1.00 26.83 218 ALA A CA 1
ATOM 1740 C C . ALA A 1 218 ? 23.891 28.136 -0.009 1.00 26.83 218 ALA A C 1
ATOM 1742 O O . ALA A 1 218 ? 23.217 27.207 0.422 1.00 26.83 218 ALA A O 1
ATOM 1743 N N . GLU A 1 219 ? 24.052 28.234 -1.326 1.00 28.14 219 GLU A N 1
ATOM 1744 C CA . GLU A 1 219 ? 25.289 27.960 -2.078 1.00 28.14 219 GLU A CA 1
ATOM 1745 C C . GLU A 1 219 ? 25.483 26.469 -2.398 1.00 28.14 219 GLU A C 1
ATOM 1747 O O . GLU A 1 219 ? 25.670 25.612 -1.542 1.00 28.14 219 GLU A O 1
ATOM 1752 N N . LEU A 1 220 ? 25.394 26.202 -3.703 1.00 28.52 220 LEU A N 1
ATOM 1753 C CA . LEU A 1 220 ? 25.892 25.021 -4.387 1.00 28.52 220 LEU A CA 1
ATOM 1754 C C . LEU A 1 220 ? 27.412 24.969 -4.232 1.00 28.52 220 LEU A C 1
ATOM 1756 O O . LEU A 1 220 ? 28.091 25.840 -4.768 1.00 28.52 220 LEU A O 1
ATOM 1760 N N . GLU A 1 221 ? 27.941 23.900 -3.647 1.00 28.02 221 GLU A N 1
ATOM 1761 C CA . GLU A 1 221 ? 29.290 23.449 -3.976 1.00 28.02 221 GLU A CA 1
ATOM 1762 C C . GLU A 1 221 ? 29.289 21.962 -4.321 1.00 28.02 221 GLU A C 1
ATOM 1764 O O . GLU A 1 221 ? 28.948 21.079 -3.536 1.00 28.02 221 GLU A O 1
ATOM 1769 N N . VAL A 1 222 ? 29.658 21.729 -5.576 1.00 27.11 222 VAL A N 1
ATOM 1770 C CA . VAL A 1 222 ? 30.085 20.459 -6.139 1.00 27.11 222 VAL A CA 1
ATOM 1771 C C . VAL A 1 222 ? 31.473 20.163 -5.583 1.00 27.11 222 VAL A C 1
ATOM 1773 O O . VAL A 1 222 ? 32.383 20.960 -5.784 1.00 27.11 222 VAL A O 1
ATOM 1776 N N . PHE A 1 223 ? 31.665 18.991 -4.984 1.00 23.56 223 PHE A N 1
ATOM 1777 C CA . PHE A 1 223 ? 32.997 18.412 -4.830 1.00 23.56 223 PHE A CA 1
ATOM 1778 C C . PHE A 1 223 ? 32.998 16.973 -5.346 1.00 23.56 223 PHE A C 1
ATOM 1780 O O . PHE A 1 223 ? 32.428 16.068 -4.745 1.00 23.56 223 PHE A O 1
ATOM 1787 N N . SER A 1 224 ? 33.639 16.794 -6.502 1.00 25.02 224 SER A N 1
ATOM 1788 C CA . SER A 1 224 ? 34.288 15.542 -6.895 1.00 25.02 224 SER A CA 1
ATOM 1789 C C . SER A 1 224 ? 35.692 15.546 -6.308 1.00 25.02 224 SER A C 1
ATOM 1791 O O . SER A 1 224 ? 36.360 16.569 -6.444 1.00 25.02 224 SER A O 1
ATOM 1793 N N . ILE A 1 225 ? 36.152 14.431 -5.741 1.00 26.28 225 ILE A N 1
ATOM 1794 C CA . ILE A 1 225 ? 37.575 14.063 -5.713 1.00 26.28 225 ILE A CA 1
ATOM 1795 C C . ILE A 1 225 ? 37.675 12.542 -5.905 1.00 26.28 225 ILE A C 1
ATOM 1797 O O . ILE A 1 225 ? 36.833 11.801 -5.393 1.00 26.28 225 ILE A O 1
ATOM 1801 N N . ASP A 1 226 ? 38.678 12.173 -6.702 1.00 33.50 226 ASP A N 1
ATOM 1802 C CA . ASP A 1 226 ? 39.185 10.844 -7.067 1.00 33.50 226 ASP A CA 1
ATOM 1803 C C . ASP A 1 226 ? 39.418 9.861 -5.904 1.00 33.50 226 ASP A C 1
ATOM 1805 O O . ASP A 1 226 ? 39.773 10.308 -4.785 1.00 33.50 226 ASP A O 1
#

Organism: Hibiscus syriacus (NCBI:txid106335)